Protein AF-A0AAU9IP98-F1 (afdb_monomer)

Secondary structure (DSSP, 8-state):
---TT---TT-HHHHHHHHHHHHHHHHHHSSS---THHHHHHHHHHHHH----SHHHHHHHHHHHHHHHTTT--HHHHHHHHHHHHHHHHHHHHHHHHHHHHHHHHHHHHHHHHHHHHHHHHHHHTTT--SHHHHHHHHHHHHHHHHHHHHTT-GGGHHHHHHHHHHHHHHHHHHHHHHHHHHHHHHHHHHHHHHHHHHHHHHHHHHHHHHHHHHHHHHS--

Structure (mmCIF, N/CA/C/O backbone):
data_AF-A0AAU9IP98-F1
#
_entry.id   AF-A0AAU9IP98-F1
#
loop_
_atom_site.group_PDB
_atom_site.id
_atom_site.type_symbol
_atom_site.label_atom_id
_atom_site.label_alt_id
_atom_site.label_comp_id
_atom_site.label_asym_id
_atom_site.label_entity_id
_atom_site.label_seq_id
_atom_site.pdbx_PDB_ins_code
_atom_site.Cartn_x
_atom_site.Cartn_y
_atom_site.Cartn_z
_atom_site.occupancy
_atom_site.B_iso_or_equiv
_atom_site.auth_seq_id
_atom_site.auth_comp_id
_atom_site.auth_asym_id
_atom_site.auth_atom_id
_atom_site.pdbx_PDB_model_num
ATOM 1 N N . MET A 1 1 ? 56.196 22.994 -21.941 1.00 35.03 1 MET A N 1
ATOM 2 C CA . MET A 1 1 ? 55.389 22.455 -23.058 1.00 35.03 1 MET A CA 1
ATOM 3 C C . MET A 1 1 ? 54.321 21.560 -22.450 1.00 35.03 1 MET A C 1
ATOM 5 O O . MET A 1 1 ? 54.685 20.649 -21.722 1.00 35.03 1 MET A O 1
ATOM 9 N N . LYS A 1 2 ? 53.035 21.894 -22.619 1.00 32.09 2 LYS A N 1
ATOM 10 C CA . LYS A 1 2 ? 51.903 21.122 -22.078 1.00 32.09 2 LYS A CA 1
ATOM 11 C C . LYS A 1 2 ? 51.468 20.078 -23.109 1.00 32.09 2 LYS A C 1
ATOM 13 O O . LYS A 1 2 ? 51.429 20.389 -24.295 1.00 32.09 2 LYS A O 1
ATOM 18 N N . ASN A 1 3 ? 51.197 18.862 -22.648 1.00 32.59 3 ASN A N 1
ATOM 19 C CA . ASN A 1 3 ? 50.762 17.734 -23.467 1.00 32.59 3 ASN A CA 1
ATOM 20 C C . ASN A 1 3 ? 49.289 17.961 -23.885 1.00 32.59 3 ASN A C 1
ATOM 22 O O . ASN A 1 3 ? 48.463 18.157 -22.996 1.00 32.59 3 ASN A O 1
ATOM 26 N N . PRO A 1 4 ? 48.935 17.990 -25.182 1.00 39.03 4 PRO A N 1
ATOM 27 C CA . PRO A 1 4 ? 47.593 18.376 -25.638 1.00 39.03 4 PRO A CA 1
ATOM 28 C C . PRO A 1 4 ? 46.511 17.287 -25.482 1.00 39.03 4 PRO A C 1
ATOM 30 O O . PRO A 1 4 ? 45.377 17.519 -25.878 1.00 39.03 4 PRO A O 1
ATOM 33 N N . ASN A 1 5 ? 46.833 16.130 -24.894 1.00 41.31 5 ASN A N 1
ATOM 34 C CA . ASN A 1 5 ? 45.930 14.972 -24.789 1.00 41.31 5 ASN A CA 1
ATOM 35 C C . ASN A 1 5 ? 45.408 14.705 -23.366 1.00 41.31 5 ASN A C 1
ATOM 37 O O . ASN A 1 5 ? 45.026 13.581 -23.046 1.00 41.31 5 ASN A O 1
ATOM 41 N N . GLU A 1 6 ? 45.414 15.704 -22.486 1.00 38.41 6 GLU A N 1
ATOM 42 C CA . GLU A 1 6 ? 44.862 15.552 -21.138 1.00 38.41 6 GLU A CA 1
ATOM 43 C C . GLU A 1 6 ? 43.363 15.903 -21.153 1.00 38.41 6 GLU A C 1
ATOM 45 O O . GLU A 1 6 ? 42.983 17.062 -20.996 1.00 38.41 6 GLU A O 1
ATOM 50 N N . PHE A 1 7 ? 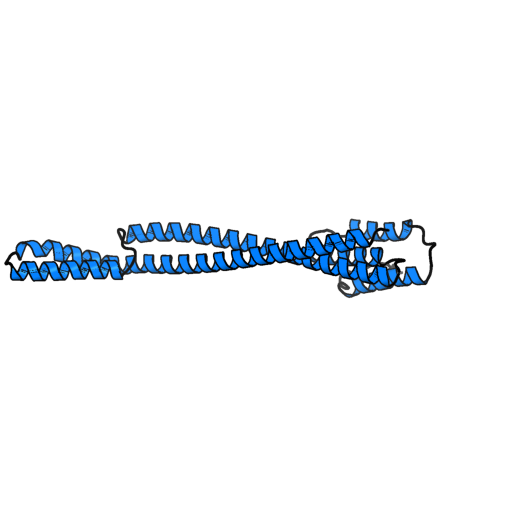42.520 14.894 -21.401 1.00 36.81 7 PHE A N 1
ATOM 51 C CA . PHE A 1 7 ? 41.062 14.986 -21.262 1.00 36.81 7 PHE A CA 1
ATOM 52 C C . PHE A 1 7 ? 40.705 15.258 -19.793 1.00 36.81 7 PHE A C 1
ATOM 54 O O . PHE A 1 7 ? 41.140 14.520 -18.906 1.00 36.81 7 PHE A O 1
ATOM 61 N N . LYS A 1 8 ? 39.925 16.314 -19.528 1.00 39.91 8 LYS A N 1
ATOM 62 C CA . LYS A 1 8 ? 39.425 16.646 -18.187 1.00 39.91 8 LYS A CA 1
ATOM 63 C C . LYS A 1 8 ? 37.911 16.492 -18.114 1.00 39.91 8 LYS A C 1
ATOM 65 O O . LYS A 1 8 ? 37.196 16.674 -19.087 1.00 3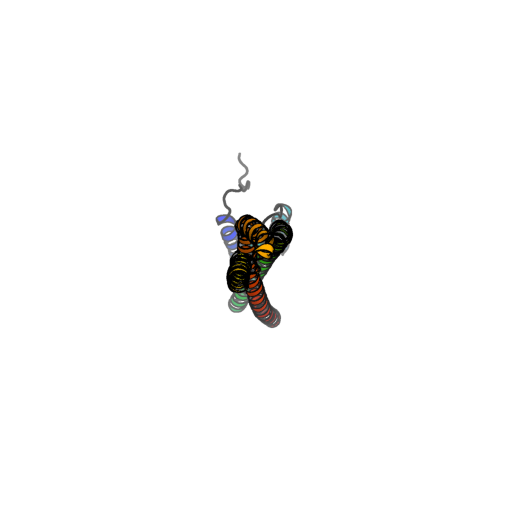9.91 8 LYS A O 1
ATOM 70 N N . LEU A 1 9 ? 37.474 16.105 -16.923 1.00 37.66 9 LEU A N 1
ATOM 71 C CA . LEU A 1 9 ? 36.207 15.463 -16.592 1.00 37.66 9 LEU A CA 1
ATOM 72 C C . LEU A 1 9 ? 34.981 16.404 -16.553 1.00 37.66 9 LEU A C 1
ATOM 74 O O . LEU A 1 9 ? 34.055 16.087 -15.829 1.00 37.66 9 LEU A O 1
ATOM 78 N N . ASP A 1 10 ? 34.957 17.533 -17.270 1.00 39.47 10 ASP A N 1
ATOM 79 C CA . ASP A 1 10 ? 33.832 18.500 -17.228 1.00 39.47 10 ASP A CA 1
ATOM 80 C C . ASP A 1 10 ? 33.018 18.580 -18.544 1.00 39.47 10 ASP A C 1
ATOM 82 O O . ASP A 1 10 ? 32.047 19.328 -18.630 1.00 39.47 10 ASP A O 1
ATOM 86 N N . ASP A 1 11 ? 33.331 17.744 -19.542 1.00 42.16 11 ASP A N 1
ATOM 87 C CA . ASP A 1 11 ? 32.744 17.780 -20.897 1.00 42.16 11 ASP A CA 1
ATOM 88 C C . ASP A 1 11 ? 31.712 16.651 -21.151 1.00 42.16 11 ASP A C 1
ATOM 90 O O . ASP A 1 11 ? 31.689 16.020 -22.211 1.00 42.16 11 ASP 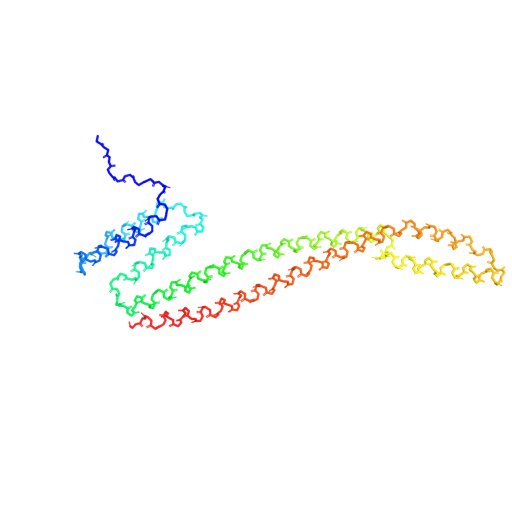A O 1
ATOM 94 N N . TYR A 1 12 ? 30.858 16.330 -20.173 1.00 43.94 12 TYR A N 1
ATOM 95 C CA . TYR A 1 12 ? 30.024 15.112 -20.203 1.00 43.94 12 TYR A CA 1
ATOM 96 C C . TYR A 1 12 ? 29.027 15.019 -21.375 1.00 43.94 12 TYR A C 1
ATOM 98 O O . TYR A 1 12 ? 28.942 13.961 -21.995 1.00 43.94 12 TYR A O 1
ATOM 106 N N . GLU A 1 13 ? 28.321 16.091 -21.749 1.00 42.12 13 GLU A N 1
ATOM 107 C CA . GLU A 1 13 ? 27.408 16.077 -22.915 1.00 42.12 13 GLU A CA 1
ATOM 108 C C . GLU A 1 13 ? 28.134 16.310 -24.249 1.00 42.12 13 GLU A C 1
ATOM 110 O O . GLU A 1 13 ? 27.709 15.806 -25.290 1.00 42.12 13 GLU A O 1
ATOM 115 N N . GLN A 1 14 ? 29.272 17.010 -24.224 1.00 42.91 14 GLN A N 1
ATOM 116 C CA . GLN A 1 14 ? 30.104 17.201 -25.411 1.00 42.91 14 GLN A CA 1
ATOM 117 C C . GLN A 1 14 ? 30.805 15.902 -25.818 1.00 42.91 14 GLN A C 1
ATOM 119 O O . GLN A 1 14 ? 30.881 15.616 -27.006 1.00 42.91 14 GLN A O 1
ATOM 124 N N . SER A 1 15 ? 31.213 15.052 -24.873 1.00 51.69 15 SER A N 1
ATOM 125 C CA . SER A 1 15 ? 32.017 13.855 -25.155 1.00 51.69 15 SER A CA 1
ATOM 126 C C . SER A 1 15 ? 31.324 12.793 -26.026 1.00 51.69 15 SER A C 1
ATOM 128 O O . SER A 1 15 ? 31.968 12.213 -26.900 1.00 51.69 15 SER A O 1
ATOM 130 N N . ALA A 1 16 ? 30.021 12.548 -25.846 1.00 48.28 16 ALA A N 1
ATOM 131 C CA . ALA A 1 16 ? 29.285 11.544 -26.619 1.00 48.28 16 ALA A CA 1
ATOM 132 C C . ALA A 1 16 ? 28.997 12.028 -28.048 1.00 48.28 16 ALA A C 1
ATOM 134 O O . ALA A 1 16 ? 29.242 11.299 -29.012 1.00 48.28 16 ALA A O 1
ATOM 135 N N . GLU A 1 17 ? 28.550 13.279 -28.197 1.00 49.69 17 GLU A N 1
ATOM 136 C CA . GLU A 1 17 ? 28.369 13.890 -29.514 1.00 49.69 17 GLU A CA 1
ATOM 137 C C . GLU A 1 17 ? 29.700 14.093 -30.242 1.00 49.69 17 GLU A C 1
ATOM 139 O O . GLU A 1 17 ? 29.763 13.946 -31.460 1.00 49.69 17 GLU A O 1
ATOM 144 N N . GLU A 1 18 ? 30.771 14.453 -29.535 1.00 53.47 18 GLU A N 1
ATOM 145 C CA . GLU A 1 18 ? 32.104 14.620 -30.114 1.00 53.47 18 GLU A CA 1
ATOM 146 C C . GLU A 1 18 ? 32.723 13.286 -30.506 1.00 53.47 18 GLU A C 1
ATOM 148 O O . GLU A 1 18 ? 33.327 13.203 -31.575 1.00 53.47 18 GLU A O 1
ATOM 153 N N . PHE A 1 19 ? 32.512 12.224 -29.726 1.00 55.25 19 PHE A N 1
ATOM 154 C CA . PHE A 1 19 ? 32.900 10.874 -30.118 1.00 55.25 19 PHE A CA 1
ATOM 155 C C . PHE A 1 19 ? 32.112 10.406 -31.345 1.00 55.25 19 PHE A C 1
ATOM 157 O O . PHE A 1 19 ? 32.699 9.905 -32.305 1.00 55.25 19 PHE A O 1
ATOM 164 N N . GLU A 1 20 ? 30.798 10.634 -31.378 1.00 52.25 20 GLU A N 1
ATOM 165 C CA . GLU A 1 20 ? 29.970 10.322 -32.542 1.00 52.25 20 GLU A CA 1
ATOM 166 C C . GLU A 1 20 ? 30.401 11.140 -33.775 1.00 52.25 20 GLU A C 1
ATOM 168 O O . GLU A 1 20 ? 30.538 10.588 -34.871 1.00 52.25 20 GLU A O 1
ATOM 173 N N . LYS A 1 21 ? 30.707 12.435 -33.614 1.00 58.50 21 LYS A N 1
ATOM 174 C CA . LYS A 1 21 ? 31.281 13.294 -34.667 1.00 58.50 21 LYS A CA 1
ATOM 175 C C . LYS A 1 21 ? 32.648 12.778 -35.120 1.00 58.50 21 LYS A C 1
ATOM 177 O O . LYS A 1 21 ? 32.904 12.747 -36.323 1.00 58.50 21 LYS A O 1
ATOM 182 N N . TYR A 1 22 ? 33.502 12.337 -34.201 1.00 57.41 22 TYR A N 1
ATOM 183 C CA . TYR A 1 22 ? 34.839 11.810 -34.477 1.00 57.41 22 TYR A CA 1
ATOM 184 C C . TYR A 1 22 ? 34.791 10.492 -35.262 1.00 57.41 22 TYR A C 1
ATOM 186 O O . TYR A 1 22 ? 35.413 10.387 -36.322 1.00 57.41 22 TYR A O 1
ATOM 194 N N . VAL A 1 23 ? 33.991 9.520 -34.815 1.00 52.94 23 VAL A N 1
ATOM 195 C CA . VAL A 1 23 ? 33.792 8.234 -35.505 1.00 52.94 23 VAL A CA 1
ATOM 196 C C . VAL A 1 23 ? 33.194 8.453 -36.899 1.00 52.94 23 VAL A C 1
ATOM 198 O O . VAL A 1 23 ? 33.695 7.915 -37.890 1.00 52.94 23 VAL A O 1
ATOM 201 N N . ASN A 1 24 ? 32.183 9.319 -37.017 1.00 51.75 24 ASN A N 1
ATOM 202 C CA . ASN A 1 24 ? 31.575 9.643 -38.308 1.00 51.75 24 ASN A CA 1
ATOM 203 C C . ASN A 1 24 ? 32.517 10.435 -39.238 1.00 51.75 24 ASN A C 1
ATOM 205 O O . ASN A 1 24 ? 32.446 10.285 -40.462 1.00 51.75 24 ASN A O 1
ATOM 209 N N . ALA A 1 25 ? 33.413 11.266 -38.698 1.00 55.91 25 ALA A N 1
ATOM 210 C CA . ALA A 1 25 ? 34.424 11.988 -39.472 1.00 55.91 25 ALA A CA 1
ATOM 211 C C . ALA A 1 25 ? 35.545 11.063 -39.977 1.00 55.91 25 ALA A C 1
ATOM 213 O O . ALA A 1 25 ? 35.985 11.210 -41.121 1.00 55.91 25 ALA A O 1
ATOM 214 N N . LEU A 1 26 ? 35.967 10.083 -39.171 1.00 49.66 26 LEU A N 1
ATOM 215 C CA . LEU A 1 26 ? 36.899 9.023 -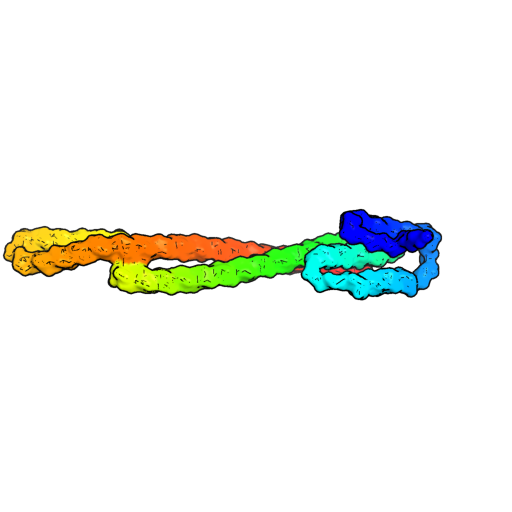39.575 1.00 49.66 26 LEU A CA 1
ATOM 216 C C . LEU A 1 26 ? 36.334 8.189 -40.732 1.00 49.66 26 LEU A C 1
ATOM 218 O O . LEU A 1 26 ? 37.028 7.970 -41.727 1.00 49.66 26 LEU A O 1
ATOM 222 N N . ALA A 1 27 ? 35.054 7.814 -40.648 1.00 46.38 27 ALA A N 1
ATOM 223 C CA . ALA A 1 27 ? 34.354 7.071 -41.696 1.00 46.38 27 ALA A CA 1
ATOM 224 C C . ALA A 1 27 ? 34.299 7.818 -43.042 1.00 46.38 27 ALA A C 1
ATOM 226 O O . ALA A 1 27 ? 34.352 7.194 -44.099 1.00 46.38 27 ALA A O 1
ATOM 227 N N . LYS A 1 28 ? 34.209 9.157 -43.014 1.00 49.03 28 LYS A N 1
ATOM 228 C CA . LYS A 1 28 ? 34.193 10.006 -44.218 1.00 49.03 28 LYS A CA 1
ATOM 229 C C . LYS A 1 28 ? 35.578 10.232 -44.828 1.00 49.03 28 LYS A C 1
ATOM 231 O O . LYS A 1 28 ? 35.668 10.424 -46.036 1.00 49.03 28 LYS A O 1
ATOM 236 N N . LYS A 1 29 ? 36.644 10.247 -44.019 1.00 45.75 29 LYS A N 1
ATOM 237 C CA . LYS A 1 29 ? 38.019 10.495 -44.496 1.00 45.75 29 LYS A CA 1
ATOM 238 C C . LYS A 1 29 ? 38.704 9.254 -45.067 1.00 45.75 29 LYS A C 1
ATOM 240 O O . LYS A 1 29 ? 39.540 9.405 -45.947 1.00 45.75 29 LYS A O 1
ATOM 245 N N . ASN A 1 30 ? 38.345 8.059 -44.602 1.00 43.12 30 ASN A N 1
ATOM 246 C CA . ASN A 1 30 ? 38.916 6.798 -45.072 1.00 43.12 30 ASN A CA 1
ATOM 247 C C . ASN A 1 30 ? 37.794 5.798 -45.379 1.00 43.12 30 ASN A C 1
ATOM 249 O O . ASN A 1 30 ? 37.445 4.989 -44.514 1.00 43.12 30 ASN A O 1
ATOM 253 N N . PRO A 1 31 ? 37.211 5.824 -46.592 1.00 43.56 31 PRO A N 1
ATOM 254 C CA . PRO A 1 31 ? 36.253 4.805 -46.970 1.00 43.56 31 PRO A CA 1
ATOM 255 C C . PRO A 1 31 ? 36.989 3.458 -47.063 1.00 43.56 31 PRO A C 1
ATOM 257 O O . PRO A 1 31 ? 37.891 3.269 -47.873 1.00 43.56 31 PRO A O 1
ATOM 260 N N . VAL A 1 32 ? 36.588 2.523 -46.201 1.00 40.47 32 VAL A N 1
ATOM 261 C CA . VAL A 1 32 ? 36.807 1.067 -46.304 1.00 40.47 32 VAL A CA 1
ATOM 262 C C . VAL A 1 32 ? 38.172 0.490 -45.863 1.00 40.47 32 VAL A C 1
ATOM 264 O O . VAL A 1 32 ? 38.236 -0.715 -45.662 1.00 40.47 32 VAL A O 1
ATOM 267 N N . ASN A 1 33 ? 39.225 1.264 -45.566 1.00 45.09 33 ASN A N 1
ATOM 268 C CA . ASN A 1 33 ? 40.551 0.665 -45.261 1.00 45.09 33 ASN A CA 1
ATOM 269 C C . ASN A 1 33 ? 41.164 0.913 -43.868 1.00 45.09 33 ASN A C 1
ATOM 271 O O . ASN A 1 33 ? 42.314 0.532 -43.641 1.00 45.09 33 ASN A O 1
ATOM 275 N N . ALA A 1 34 ? 40.433 1.479 -42.903 1.00 43.47 34 ALA A N 1
ATOM 276 C CA . ALA A 1 34 ? 40.928 1.527 -41.525 1.00 43.47 34 ALA A CA 1
ATOM 277 C C . A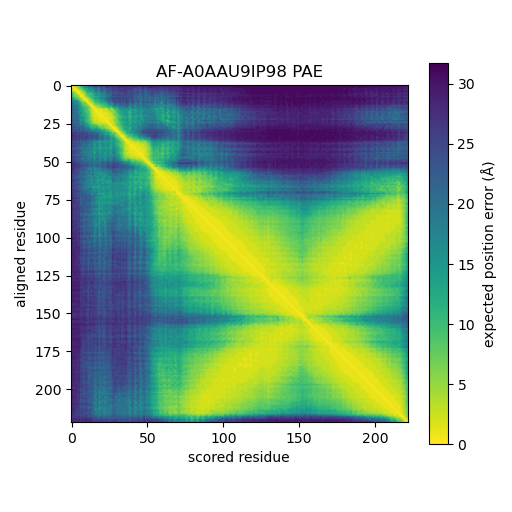LA A 1 34 ? 40.849 0.123 -40.908 1.00 43.47 34 ALA A C 1
ATOM 279 O O . ALA A 1 34 ? 39.787 -0.336 -40.486 1.00 43.47 34 ALA A O 1
ATOM 280 N N . GLN A 1 35 ? 41.982 -0.581 -40.903 1.00 47.62 35 GLN A N 1
ATOM 281 C CA . GLN A 1 35 ? 42.140 -1.835 -40.184 1.00 47.62 35 GLN A CA 1
ATOM 282 C C . GLN A 1 35 ? 41.609 -1.675 -38.755 1.00 47.62 35 GLN A C 1
ATOM 284 O O . GLN A 1 35 ? 41.986 -0.760 -38.031 1.00 47.62 35 GLN A O 1
ATOM 289 N N . ASN A 1 36 ? 40.732 -2.606 -38.386 1.00 52.56 36 ASN A N 1
ATOM 290 C CA . ASN A 1 36 ? 40.051 -2.829 -37.109 1.00 52.56 36 ASN A CA 1
ATOM 291 C C . ASN A 1 36 ? 40.816 -2.510 -35.799 1.00 52.56 36 ASN A C 1
ATOM 293 O O . ASN A 1 36 ? 40.200 -2.555 -34.739 1.00 52.56 36 ASN A O 1
ATOM 297 N N . SER A 1 37 ? 42.128 -2.273 -35.809 1.00 51.12 37 SER A N 1
ATOM 298 C CA . SER A 1 37 ? 42.974 -2.182 -34.618 1.00 51.12 37 SER A CA 1
ATOM 299 C C . SER A 1 37 ? 42.823 -0.866 -33.856 1.00 51.12 37 SER A C 1
ATOM 301 O O . SER A 1 37 ? 42.646 -0.909 -32.643 1.00 51.12 37 SER A O 1
ATOM 303 N N . GLU A 1 38 ? 42.846 0.292 -34.517 1.00 50.69 38 GLU A N 1
ATOM 304 C CA . GLU A 1 38 ? 42.854 1.595 -33.825 1.00 50.69 38 GLU A CA 1
ATOM 305 C C . GLU A 1 38 ? 41.533 1.878 -33.113 1.00 50.69 38 GLU A C 1
ATOM 307 O O . GLU A 1 38 ? 41.516 2.299 -31.958 1.00 50.69 38 GLU A O 1
ATOM 312 N N . LEU A 1 39 ? 40.416 1.563 -33.764 1.00 52.75 39 LEU A N 1
ATOM 313 C CA . LEU A 1 39 ? 39.099 1.810 -33.198 1.00 52.75 39 LEU A CA 1
ATOM 314 C C . LEU A 1 39 ? 38.729 0.777 -32.120 1.00 52.75 39 LEU A C 1
ATOM 316 O O . LEU A 1 39 ? 38.167 1.147 -31.092 1.00 52.75 39 LEU A O 1
ATOM 320 N N . LYS A 1 40 ? 39.148 -0.491 -32.272 1.00 48.47 40 LYS A N 1
ATOM 321 C CA . LYS A 1 40 ? 39.097 -1.468 -31.168 1.00 48.47 40 LYS A CA 1
ATOM 322 C C . LYS A 1 40 ? 39.963 -1.036 -29.991 1.00 48.47 40 LYS A C 1
ATOM 324 O O . LYS A 1 40 ? 39.544 -1.212 -28.856 1.00 48.47 40 LYS A O 1
ATOM 329 N N . THR A 1 41 ? 41.134 -0.453 -30.244 1.00 52.16 41 THR A N 1
ATOM 330 C CA . THR A 1 41 ? 42.028 0.052 -29.192 1.00 52.16 41 THR A CA 1
ATOM 331 C C . THR A 1 41 ? 41.411 1.254 -28.483 1.00 52.16 41 THR A C 1
ATOM 333 O O . THR A 1 41 ? 41.449 1.308 -27.261 1.00 52.16 41 THR A O 1
ATOM 336 N N . ALA A 1 42 ? 40.767 2.173 -29.207 1.00 54.91 42 ALA A N 1
ATOM 337 C CA . ALA A 1 42 ? 40.055 3.303 -28.612 1.00 54.91 42 ALA A CA 1
ATOM 338 C C . ALA A 1 42 ? 38.877 2.845 -27.733 1.00 54.91 42 ALA A C 1
ATOM 340 O O . ALA A 1 42 ? 38.768 3.271 -26.585 1.00 54.91 42 ALA A O 1
ATOM 341 N N . VAL A 1 43 ? 38.050 1.917 -28.230 1.00 52.28 43 VAL A N 1
ATOM 342 C CA . VAL A 1 43 ? 36.926 1.331 -27.476 1.00 52.28 43 VAL A CA 1
ATOM 343 C C . VAL A 1 43 ? 37.424 0.522 -26.272 1.00 52.28 43 VAL A C 1
ATOM 345 O O . VAL A 1 43 ? 36.881 0.649 -25.179 1.00 52.28 43 VAL A O 1
ATOM 348 N N . SER A 1 44 ? 38.491 -0.264 -26.436 1.00 46.81 44 SER A N 1
ATOM 349 C CA . SER A 1 44 ? 39.109 -1.040 -25.354 1.00 46.81 44 SER A CA 1
ATOM 350 C C . SER A 1 44 ? 39.723 -0.132 -24.290 1.00 46.81 44 SER A C 1
ATOM 352 O O . SER A 1 44 ? 39.535 -0.376 -23.103 1.00 46.81 44 SER A O 1
ATOM 354 N N . ASN A 1 45 ? 40.420 0.935 -24.686 1.00 52.50 45 ASN A N 1
ATOM 355 C CA . ASN A 1 45 ? 40.994 1.901 -23.754 1.00 52.50 45 ASN A CA 1
ATOM 356 C C . ASN A 1 45 ? 39.897 2.622 -22.970 1.00 52.50 45 ASN A C 1
ATOM 358 O O . ASN A 1 45 ? 40.029 2.749 -21.757 1.00 52.50 45 ASN A O 1
ATOM 362 N N . TYR A 1 46 ? 38.801 3.012 -23.621 1.00 53.03 46 TYR A N 1
ATOM 363 C CA . TYR A 1 46 ? 37.646 3.605 -22.948 1.00 53.03 46 TYR A CA 1
ATOM 364 C C . TYR A 1 46 ? 37.030 2.640 -21.917 1.00 53.03 46 TYR A C 1
ATOM 366 O O . TYR A 1 46 ? 36.937 2.968 -20.736 1.00 53.03 46 TYR A O 1
ATOM 374 N N . LEU A 1 47 ? 36.742 1.396 -22.320 1.00 49.25 47 LEU A N 1
ATOM 375 C CA . LEU A 1 47 ? 36.201 0.347 -21.441 1.00 49.25 47 LEU A CA 1
ATOM 376 C C . LEU A 1 47 ? 37.097 0.015 -20.234 1.00 49.25 47 LEU A C 1
ATOM 378 O O . LEU A 1 47 ? 36.582 -0.383 -19.191 1.00 49.25 47 LEU A O 1
ATOM 382 N N . THR A 1 48 ? 38.418 0.164 -20.379 1.00 48.97 48 THR A N 1
ATOM 383 C CA . THR A 1 48 ? 39.410 -0.149 -19.332 1.00 48.97 48 THR A CA 1
ATOM 384 C C . THR A 1 48 ? 39.584 0.993 -18.319 1.00 48.97 48 THR A C 1
ATOM 386 O O . THR A 1 48 ? 40.007 0.740 -17.194 1.00 48.97 48 THR A O 1
ATOM 389 N N . HIS A 1 49 ? 39.268 2.241 -18.691 1.00 49.09 49 HIS A N 1
ATOM 390 C CA . HIS A 1 49 ? 39.467 3.424 -17.837 1.00 49.09 49 HIS A CA 1
ATOM 391 C C . HIS A 1 49 ? 38.179 3.939 -17.170 1.00 49.09 49 HIS A C 1
ATOM 393 O O . HIS A 1 49 ? 38.271 4.715 -16.218 1.00 49.09 49 HIS A O 1
ATOM 399 N N . CYS A 1 50 ? 36.997 3.494 -17.606 1.00 46.38 50 CYS A N 1
ATOM 400 C CA . CYS A 1 50 ? 35.733 3.771 -16.920 1.00 46.38 50 CYS A CA 1
ATOM 401 C C . CYS A 1 50 ? 35.568 2.851 -15.700 1.00 46.38 50 CYS A C 1
ATOM 403 O O . CYS A 1 50 ? 35.586 1.625 -15.819 1.00 46.38 50 CYS A O 1
ATOM 405 N N . ARG A 1 51 ? 35.422 3.440 -14.507 1.00 46.41 51 ARG A N 1
ATOM 406 C CA . ARG A 1 51 ? 35.025 2.714 -13.293 1.00 46.41 51 ARG A CA 1
ATOM 407 C C . ARG A 1 51 ? 33.505 2.572 -13.322 1.00 46.41 51 ARG A C 1
ATOM 409 O O . ARG A 1 51 ? 32.808 3.488 -12.917 1.00 46.41 51 ARG A O 1
ATOM 416 N N . HIS A 1 52 ? 33.035 1.449 -13.858 1.00 49.56 52 HIS A N 1
ATOM 417 C CA . HIS A 1 52 ? 31.618 1.159 -14.095 1.00 49.56 52 HIS A CA 1
ATOM 418 C C . HIS A 1 52 ? 30.835 1.051 -12.781 1.00 49.56 52 HIS A C 1
ATOM 420 O O . HIS A 1 52 ? 30.758 -0.036 -12.209 1.00 49.56 52 HIS A O 1
ATOM 426 N N . GLU A 1 53 ? 30.258 2.152 -12.299 1.00 44.31 53 GLU A N 1
ATOM 427 C CA . GLU A 1 53 ? 29.396 2.122 -11.104 1.00 44.31 53 GLU A CA 1
ATOM 428 C C . GLU A 1 53 ? 28.021 2.796 -11.267 1.00 44.31 53 GLU A C 1
ATOM 430 O O . GLU A 1 53 ? 27.165 2.563 -10.418 1.00 44.31 53 GLU A O 1
ATOM 435 N N . GLU A 1 54 ? 27.702 3.520 -12.353 1.00 46.94 54 GLU A N 1
ATOM 436 C CA . GLU A 1 54 ? 26.404 4.222 -12.445 1.00 46.94 54 GLU A CA 1
ATOM 437 C C . GLU A 1 54 ? 25.731 4.206 -13.835 1.00 46.94 54 GLU A C 1
ATOM 439 O O . GLU A 1 54 ? 26.354 4.031 -14.880 1.00 46.94 54 GLU A O 1
ATOM 444 N N . SER A 1 55 ? 24.403 4.404 -13.824 1.00 48.19 55 SER A N 1
ATOM 445 C CA . SER A 1 55 ? 23.463 4.489 -14.966 1.00 48.19 55 SER A CA 1
ATOM 446 C C . SER A 1 55 ? 23.957 5.337 -16.160 1.00 48.19 55 SER A C 1
ATOM 448 O O . SER A 1 55 ? 23.624 5.064 -17.317 1.00 48.19 55 SER A O 1
ATOM 450 N N . SER A 1 56 ? 24.801 6.333 -15.891 1.00 48.31 56 SER A N 1
ATOM 451 C CA . SER A 1 56 ? 25.447 7.220 -16.864 1.00 48.31 56 SER A CA 1
ATOM 452 C C . SER A 1 56 ? 26.428 6.498 -17.798 1.00 48.31 56 SER A C 1
ATOM 454 O O . SER A 1 56 ? 26.411 6.747 -19.006 1.00 48.31 56 SER A O 1
ATOM 456 N N . ASP A 1 57 ? 27.220 5.551 -17.294 1.00 51.22 57 ASP A N 1
ATOM 457 C CA . ASP A 1 57 ? 28.217 4.819 -18.090 1.00 51.22 57 ASP A CA 1
ATOM 458 C C . ASP A 1 57 ? 27.551 3.879 -19.106 1.00 51.22 57 ASP A C 1
ATOM 460 O O . ASP A 1 57 ? 28.001 3.737 -20.247 1.00 51.22 57 ASP A O 1
ATOM 464 N N . MET A 1 58 ? 26.412 3.289 -18.732 1.00 54.03 58 MET A N 1
ATOM 465 C CA . MET A 1 58 ? 25.617 2.442 -19.628 1.00 54.03 58 MET A CA 1
ATOM 466 C C . MET A 1 58 ? 25.015 3.237 -20.791 1.00 54.03 58 MET A C 1
ATOM 468 O O . MET A 1 58 ? 24.957 2.726 -21.912 1.00 54.03 58 MET A O 1
ATOM 472 N N . MET A 1 59 ? 24.617 4.493 -20.563 1.00 54.75 59 MET A N 1
ATOM 473 C CA . MET A 1 59 ? 24.137 5.373 -21.633 1.00 54.75 59 MET A CA 1
ATOM 474 C C . MET A 1 59 ? 25.254 5.703 -22.629 1.00 54.75 59 MET A C 1
ATOM 476 O O . MET A 1 59 ? 25.036 5.589 -23.838 1.00 54.75 59 MET A O 1
ATOM 480 N N . ILE A 1 60 ? 26.466 6.004 -22.155 1.00 57.53 60 ILE A N 1
ATOM 481 C CA . ILE A 1 60 ? 27.603 6.304 -23.038 1.00 57.53 60 ILE A CA 1
ATOM 482 C C . ILE A 1 60 ? 28.019 5.063 -23.836 1.00 57.53 60 ILE A C 1
ATOM 484 O O . ILE A 1 60 ? 28.165 5.129 -25.058 1.00 57.53 60 ILE A O 1
ATOM 488 N N . LEU A 1 61 ? 28.120 3.901 -23.186 1.00 59.12 61 LEU A N 1
ATOM 489 C CA . LEU A 1 61 ? 28.410 2.637 -23.866 1.00 59.12 61 LEU A CA 1
ATOM 490 C C . LEU A 1 61 ? 27.356 2.291 -24.918 1.00 59.12 61 LEU A C 1
ATOM 492 O O . LEU A 1 61 ? 27.701 1.837 -26.010 1.00 59.12 61 LEU A O 1
ATOM 496 N N . SER A 1 62 ? 26.081 2.550 -24.631 1.00 59.62 62 SER A N 1
ATOM 497 C CA . SER A 1 62 ? 25.003 2.331 -25.592 1.00 59.62 62 SER A CA 1
ATOM 498 C C . SER A 1 62 ? 25.117 3.259 -26.812 1.00 59.62 62 SER A C 1
ATOM 500 O O . SER A 1 62 ? 24.936 2.801 -27.943 1.00 59.62 62 SER A O 1
ATOM 502 N N . GLY A 1 63 ? 25.511 4.522 -26.613 1.00 61.34 63 GLY A N 1
ATOM 503 C CA . GLY A 1 63 ? 25.784 5.474 -27.692 1.00 61.34 63 GLY A CA 1
ATOM 504 C C . GLY A 1 63 ? 26.983 5.063 -28.552 1.00 61.34 63 GLY A C 1
ATOM 505 O O . GLY A 1 63 ? 26.897 5.068 -29.781 1.00 61.34 63 GLY A O 1
ATOM 506 N N . ILE A 1 64 ? 28.071 4.607 -27.923 1.00 65.44 64 ILE A N 1
ATOM 507 C CA . ILE A 1 64 ? 29.250 4.076 -28.624 1.00 65.44 64 ILE A CA 1
ATOM 508 C C . ILE A 1 64 ? 28.861 2.852 -29.460 1.00 65.44 64 ILE A C 1
ATOM 510 O O . ILE A 1 64 ? 29.145 2.808 -30.655 1.00 65.44 64 ILE A O 1
ATOM 514 N N . LEU A 1 65 ? 28.160 1.875 -28.877 1.00 65.50 65 LEU A N 1
ATOM 515 C CA . LEU A 1 65 ? 27.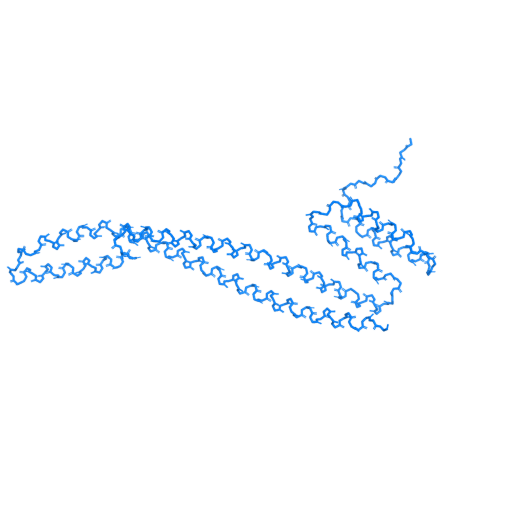716 0.675 -29.593 1.00 65.50 65 LEU A CA 1
ATOM 516 C C . LEU A 1 65 ? 26.790 1.009 -30.772 1.00 65.50 65 LEU A C 1
ATOM 518 O O . LEU A 1 65 ? 26.921 0.400 -31.835 1.00 65.50 65 LEU A O 1
ATOM 522 N N . ARG A 1 66 ? 25.905 2.004 -30.627 1.00 67.81 66 ARG A N 1
ATOM 523 C CA . ARG A 1 66 ? 25.069 2.518 -31.724 1.00 67.81 66 ARG A CA 1
ATOM 524 C C . ARG A 1 66 ? 25.916 3.108 -32.852 1.00 67.81 66 ARG A C 1
ATOM 526 O O . ARG A 1 66 ? 25.717 2.745 -34.011 1.00 67.81 66 ARG A O 1
ATOM 533 N N . ALA A 1 67 ? 26.870 3.979 -32.524 1.00 65.19 67 ALA A N 1
ATOM 534 C CA . ALA A 1 67 ? 27.755 4.605 -33.505 1.00 65.19 67 ALA A CA 1
ATOM 535 C C . ALA A 1 67 ? 28.585 3.559 -34.270 1.00 65.19 67 ALA A C 1
ATOM 537 O O . ALA A 1 67 ? 28.702 3.634 -35.493 1.00 65.19 67 ALA A O 1
ATOM 538 N N . LEU A 1 68 ? 29.083 2.535 -33.569 1.00 65.25 68 LEU A N 1
ATOM 539 C CA . LEU A 1 68 ? 29.794 1.407 -34.172 1.00 65.25 68 LEU A CA 1
ATOM 540 C C . LEU A 1 68 ? 28.902 0.590 -35.107 1.00 65.25 68 LEU A C 1
ATOM 542 O O . LEU A 1 68 ? 29.336 0.218 -36.193 1.00 65.25 68 LEU A O 1
ATOM 546 N N . ARG A 1 69 ? 27.650 0.336 -34.718 1.00 65.25 69 ARG A N 1
ATOM 547 C CA . ARG A 1 69 ? 26.694 -0.428 -35.532 1.00 65.25 69 ARG A CA 1
ATOM 548 C C . ARG A 1 69 ? 26.276 0.310 -36.805 1.00 65.25 69 ARG A C 1
ATOM 550 O O . ARG A 1 69 ? 26.030 -0.313 -37.832 1.00 65.25 69 ARG A O 1
ATOM 557 N N . ASN A 1 70 ? 26.229 1.638 -36.742 1.00 69.00 70 ASN A N 1
ATOM 558 C CA . ASN A 1 70 ? 25.934 2.506 -37.881 1.00 69.00 70 ASN A CA 1
ATOM 559 C C . ASN A 1 70 ? 27.156 2.771 -38.776 1.00 69.00 70 ASN A C 1
ATOM 561 O O . ASN A 1 70 ? 27.019 3.381 -39.846 1.00 69.00 70 ASN A O 1
ATOM 565 N N . TRP A 1 71 ? 28.349 2.321 -38.378 1.00 69.56 71 TRP A N 1
ATOM 566 C CA . TRP A 1 71 ? 29.565 2.536 -39.145 1.00 69.56 71 TRP A CA 1
ATOM 567 C C . TRP A 1 71 ? 29.587 1.656 -40.402 1.00 69.56 71 TRP A C 1
ATOM 569 O O . TRP A 1 71 ? 29.548 0.433 -40.330 1.00 69.56 71 TRP A O 1
ATOM 579 N N . GLY A 1 72 ? 29.628 2.291 -41.578 1.00 63.50 72 GLY A N 1
ATOM 580 C CA . GLY A 1 72 ? 29.614 1.594 -42.870 1.00 63.50 72 GLY A CA 1
ATOM 581 C C . GLY A 1 72 ? 28.236 1.073 -43.301 1.00 63.50 72 GLY A C 1
ATOM 582 O O . GLY A 1 72 ? 28.131 0.489 -44.374 1.00 63.50 72 GLY A O 1
ATOM 583 N N . ALA A 1 73 ? 27.187 1.318 -42.508 1.00 73.81 73 ALA A N 1
ATOM 584 C CA . ALA A 1 73 ? 25.819 0.902 -42.802 1.00 73.81 73 ALA A CA 1
ATOM 585 C C . ALA A 1 73 ? 25.149 1.780 -43.878 1.00 73.81 73 ALA A C 1
ATOM 587 O O . ALA A 1 73 ? 25.368 2.998 -43.945 1.00 73.81 73 ALA A O 1
ATOM 588 N N . THR A 1 74 ? 24.293 1.164 -44.695 1.00 78.12 74 THR A N 1
ATOM 589 C CA . THR A 1 74 ? 23.392 1.857 -45.637 1.00 78.12 74 THR A CA 1
ATOM 590 C C . THR A 1 74 ? 22.350 2.710 -44.893 1.00 78.12 74 THR A C 1
ATOM 592 O O . THR A 1 74 ? 22.116 2.483 -43.703 1.00 78.12 74 THR A O 1
ATOM 595 N N . PRO A 1 75 ? 21.720 3.714 -45.535 1.00 79.56 75 PRO A N 1
ATOM 596 C CA . PRO A 1 75 ? 20.663 4.517 -44.908 1.00 79.56 75 PRO A CA 1
ATOM 597 C C . PRO A 1 75 ? 19.521 3.679 -44.311 1.00 79.56 75 PRO A C 1
ATOM 599 O O . PRO A 1 75 ? 19.057 3.974 -43.210 1.00 79.56 75 PRO A O 1
ATOM 602 N N . GLU A 1 76 ? 19.120 2.608 -44.994 1.00 79.88 76 GLU A N 1
ATOM 603 C CA . GLU A 1 76 ? 18.097 1.664 -44.546 1.00 79.88 76 GLU A CA 1
ATOM 604 C C . GLU A 1 76 ? 18.551 0.924 -43.278 1.00 79.88 76 GLU A C 1
ATOM 606 O O . GLU A 1 76 ? 17.850 0.935 -42.266 1.00 79.88 76 GLU A O 1
ATOM 611 N N . GLN A 1 77 ? 19.777 0.388 -43.278 1.00 76.12 77 GLN A N 1
ATOM 612 C CA . GLN A 1 77 ? 20.366 -0.283 -42.111 1.00 76.12 77 GLN A CA 1
ATOM 613 C C . GLN A 1 77 ? 20.545 0.664 -40.917 1.00 76.12 77 GLN A C 1
ATOM 615 O O . GLN A 1 77 ? 20.327 0.266 -39.774 1.00 76.12 77 GLN A O 1
ATOM 620 N N . LYS A 1 78 ? 20.906 1.932 -41.155 1.00 74.94 78 LYS A N 1
ATOM 621 C CA . LYS A 1 78 ? 20.983 2.947 -40.092 1.00 74.94 78 LYS A CA 1
ATOM 622 C C . LYS A 1 78 ? 19.621 3.200 -39.453 1.00 74.94 78 LYS A C 1
ATOM 624 O O . LYS A 1 78 ? 19.540 3.308 -38.234 1.00 74.94 78 LYS A O 1
ATOM 629 N N . SER A 1 79 ? 18.555 3.251 -40.253 1.00 81.19 79 SER A N 1
ATOM 630 C CA . SER A 1 79 ? 17.192 3.409 -39.737 1.00 81.19 79 SER A CA 1
ATOM 631 C C . SER A 1 79 ? 16.776 2.230 -38.851 1.00 81.19 79 SER A C 1
ATOM 633 O O . SER A 1 79 ? 16.252 2.441 -37.757 1.00 81.19 79 SER A O 1
ATOM 635 N N . GLU A 1 80 ? 17.056 0.995 -39.273 1.00 81.38 80 GLU A N 1
ATOM 636 C CA . GLU A 1 80 ? 16.770 -0.209 -38.479 1.00 81.38 80 GLU A CA 1
ATOM 637 C C . GLU A 1 80 ? 17.580 -0.258 -37.177 1.00 81.38 80 GLU A C 1
ATOM 639 O O . GLU A 1 80 ? 17.029 -0.523 -36.106 1.00 81.38 80 GLU A O 1
ATOM 644 N N . ASN A 1 81 ? 18.875 0.058 -37.246 1.00 76.62 81 ASN A N 1
ATOM 645 C CA . ASN A 1 81 ? 19.754 0.123 -36.081 1.00 76.62 81 ASN A CA 1
ATOM 646 C C . ASN A 1 81 ? 19.299 1.184 -35.070 1.00 76.62 81 ASN A C 1
ATOM 648 O O . ASN A 1 81 ? 19.336 0.938 -33.864 1.00 76.62 81 ASN A O 1
ATOM 652 N N . ASP A 1 82 ? 18.840 2.343 -35.544 1.00 79.56 82 ASP A N 1
ATOM 653 C CA . ASP A 1 82 ? 18.315 3.408 -34.692 1.00 79.56 82 ASP A CA 1
ATOM 654 C C . ASP A 1 82 ? 16.996 3.002 -34.018 1.00 79.56 82 ASP A C 1
ATOM 656 O O . ASP A 1 82 ? 16.805 3.260 -32.827 1.00 79.56 82 ASP A O 1
ATOM 660 N N . GLN A 1 83 ? 16.104 2.310 -34.735 1.00 82.81 83 GLN A N 1
ATOM 661 C CA . GLN A 1 83 ? 14.886 1.745 -34.143 1.00 82.81 83 GLN A CA 1
ATOM 662 C C . GLN A 1 83 ? 15.210 0.697 -33.074 1.00 82.81 83 GLN A C 1
ATOM 664 O O . GLN A 1 83 ? 14.597 0.685 -32.003 1.00 82.81 83 GLN A O 1
ATOM 669 N N . LEU A 1 84 ? 16.186 -0.168 -33.344 1.00 79.56 84 LEU A N 1
ATOM 670 C CA . LEU A 1 84 ? 16.627 -1.191 -32.407 1.00 79.56 84 LEU A CA 1
ATOM 671 C C . LEU A 1 84 ? 17.246 -0.570 -31.149 1.00 79.56 84 LEU A C 1
ATOM 673 O O . LEU A 1 84 ? 16.897 -0.971 -30.040 1.00 79.56 84 LEU A O 1
ATOM 677 N N . TYR A 1 85 ? 18.078 0.461 -31.306 1.00 79.19 85 TYR A N 1
ATOM 678 C CA . TYR A 1 85 ? 18.626 1.228 -30.189 1.00 79.19 85 TYR A CA 1
ATOM 679 C C . TYR A 1 85 ? 17.523 1.857 -29.324 1.00 79.19 85 TYR A C 1
ATOM 681 O O . TYR A 1 85 ? 17.541 1.728 -28.100 1.00 79.19 85 TYR A O 1
ATOM 689 N N . GLN A 1 86 ? 16.514 2.482 -29.941 1.00 79.19 86 GLN A N 1
ATOM 690 C CA . GLN A 1 86 ? 15.382 3.060 -29.205 1.00 79.19 86 GLN A CA 1
ATOM 691 C C . GLN A 1 86 ? 14.601 2.002 -28.414 1.00 79.19 86 GLN A C 1
ATOM 693 O O . GLN A 1 86 ? 14.193 2.255 -27.280 1.00 79.19 86 GLN A O 1
ATOM 698 N N . ILE A 1 87 ? 14.386 0.816 -28.992 1.00 75.94 87 ILE A N 1
ATOM 699 C CA . ILE A 1 87 ? 13.718 -0.295 -28.302 1.00 75.94 87 ILE A CA 1
ATOM 700 C C . ILE A 1 87 ? 14.563 -0.781 -27.123 1.00 75.94 87 ILE A C 1
ATOM 702 O O . ILE A 1 87 ? 14.027 -0.962 -26.032 1.00 75.94 87 ILE A O 1
ATOM 706 N N . GLN A 1 88 ? 15.872 -0.944 -27.311 1.00 77.12 88 GLN A N 1
ATOM 707 C CA . GLN A 1 88 ? 16.794 -1.377 -26.259 1.00 77.12 88 GLN A CA 1
ATOM 708 C C . GLN A 1 88 ? 16.869 -0.378 -25.102 1.00 77.12 88 GLN A C 1
ATOM 710 O O . GLN A 1 88 ? 16.807 -0.783 -23.942 1.00 77.12 88 GLN A O 1
ATOM 715 N N . SER A 1 89 ? 16.900 0.921 -25.404 1.00 76.69 89 SER A N 1
ATOM 716 C CA . SER A 1 89 ? 16.835 1.985 -24.398 1.00 76.69 89 SER A CA 1
ATOM 717 C C . SER A 1 89 ? 15.524 1.935 -23.599 1.00 76.69 89 SER A C 1
ATOM 719 O O . SER A 1 89 ? 15.545 1.951 -22.368 1.00 76.69 89 SER A O 1
ATOM 721 N N . LYS A 1 90 ? 14.375 1.770 -24.271 1.00 78.94 90 LYS A N 1
ATOM 722 C CA . LYS A 1 90 ? 13.077 1.610 -23.590 1.00 78.94 90 LYS A CA 1
ATOM 723 C C . LYS A 1 90 ? 13.021 0.353 -22.720 1.00 78.94 90 LYS A C 1
ATOM 725 O O . LYS A 1 90 ? 12.497 0.412 -21.614 1.00 78.94 90 LYS A O 1
ATOM 730 N N . LEU A 1 91 ? 13.571 -0.768 -23.188 1.00 75.38 91 LEU A N 1
ATOM 731 C CA . LEU A 1 91 ? 13.651 -2.008 -22.409 1.00 75.38 91 LEU A CA 1
ATOM 732 C C . LEU A 1 91 ? 14.495 -1.829 -21.141 1.00 75.38 91 LEU A C 1
ATOM 734 O O . LEU A 1 91 ? 14.085 -2.299 -20.082 1.00 75.38 91 LEU A O 1
ATOM 738 N N . ALA A 1 92 ? 15.630 -1.130 -21.232 1.00 75.88 92 ALA A N 1
ATOM 739 C CA . ALA A 1 92 ? 16.462 -0.816 -20.072 1.00 75.88 92 ALA A CA 1
ATOM 740 C C . ALA A 1 92 ? 15.702 0.045 -19.049 1.00 75.88 92 ALA A C 1
ATOM 742 O O . ALA A 1 92 ? 15.703 -0.275 -17.861 1.00 75.88 92 ALA A O 1
ATOM 743 N N . LEU A 1 93 ? 14.976 1.068 -19.514 1.00 76.50 93 LEU A N 1
ATOM 744 C CA . LEU A 1 93 ? 14.146 1.909 -18.651 1.00 76.50 93 LEU A CA 1
ATOM 745 C C . LEU A 1 93 ? 13.027 1.112 -17.960 1.00 76.50 93 LEU A C 1
ATOM 747 O O . LEU A 1 93 ? 12.758 1.328 -16.781 1.00 76.50 93 LEU A O 1
ATOM 751 N N . LEU A 1 94 ? 12.381 0.177 -18.663 1.00 74.50 94 LEU A N 1
ATOM 752 C CA . LEU A 1 94 ? 11.367 -0.696 -18.059 1.00 74.50 94 LEU A CA 1
ATOM 753 C C . LEU A 1 94 ? 11.971 -1.619 -16.993 1.00 74.50 94 LEU A C 1
ATOM 755 O O . LEU A 1 94 ? 11.366 -1.791 -15.940 1.00 74.50 94 LEU A O 1
ATOM 759 N N . CYS A 1 95 ? 13.170 -2.166 -17.219 1.00 75.81 95 CYS A N 1
ATOM 760 C CA . CYS A 1 95 ? 13.880 -2.943 -16.200 1.00 75.81 95 CYS A CA 1
ATOM 761 C C . CYS A 1 95 ? 14.230 -2.097 -14.968 1.00 75.81 95 CYS A C 1
ATOM 763 O O . CYS A 1 95 ? 14.079 -2.573 -13.843 1.00 75.81 95 CYS A O 1
ATOM 765 N N . GLN A 1 96 ? 14.655 -0.845 -15.164 1.00 78.38 96 GLN A N 1
ATOM 766 C CA . GLN A 1 96 ? 14.912 0.081 -14.062 1.00 78.38 96 GLN A CA 1
ATOM 767 C C . GLN A 1 96 ? 13.635 0.339 -13.252 1.00 78.38 96 GLN A C 1
ATOM 769 O O . GLN A 1 96 ? 13.624 0.105 -12.044 1.00 78.38 96 GLN A O 1
ATOM 774 N N . LYS A 1 97 ? 12.539 0.725 -13.918 1.00 77.94 97 LYS A N 1
ATOM 775 C CA . LYS A 1 97 ? 11.234 0.937 -13.270 1.00 77.94 97 LYS A CA 1
ATOM 776 C C . LYS A 1 97 ? 10.751 -0.305 -12.527 1.00 77.94 97 LYS A C 1
ATOM 778 O O . LYS A 1 97 ? 10.255 -0.206 -11.412 1.00 77.94 97 LYS A O 1
ATOM 783 N N . GLN A 1 98 ? 10.928 -1.488 -13.114 1.00 79.44 98 GLN A N 1
ATOM 784 C CA . GLN A 1 98 ? 10.588 -2.749 -12.461 1.00 79.44 98 GLN A CA 1
ATOM 785 C C . GLN A 1 98 ? 11.381 -2.943 -11.160 1.00 79.44 98 GLN A C 1
ATOM 787 O O . GLN A 1 98 ? 10.814 -3.362 -10.154 1.00 79.44 98 GLN A O 1
ATOM 792 N N . SER A 1 99 ? 12.680 -2.628 -11.159 1.00 80.12 99 SER A N 1
ATOM 793 C CA . SER A 1 99 ? 13.505 -2.680 -9.948 1.00 80.12 99 SER A CA 1
ATOM 794 C C . SER A 1 99 ? 13.027 -1.683 -8.888 1.00 80.12 99 SER A C 1
ATOM 796 O O . SER A 1 99 ? 12.910 -2.049 -7.721 1.00 80.12 99 SER A O 1
ATOM 798 N N . GLU A 1 100 ? 12.717 -0.447 -9.284 1.00 82.94 100 GLU A N 1
ATOM 799 C CA . GLU A 1 100 ? 12.202 0.599 -8.389 1.00 82.94 100 GLU A CA 1
ATOM 800 C C . GLU A 1 100 ? 10.874 0.182 -7.739 1.00 82.94 100 GLU A C 1
ATOM 802 O O . GLU A 1 100 ? 10.741 0.226 -6.514 1.00 82.94 100 GLU A O 1
ATOM 807 N N . PHE A 1 101 ? 9.920 -0.319 -8.529 1.00 84.62 101 PHE A N 1
ATOM 808 C CA . PHE A 1 101 ? 8.643 -0.812 -8.012 1.00 84.62 101 PHE A CA 1
ATOM 809 C C . PHE A 1 101 ? 8.801 -2.045 -7.115 1.00 84.62 101 PHE A C 1
ATOM 811 O O . PHE A 1 101 ? 8.099 -2.162 -6.114 1.00 84.62 101 PHE A O 1
ATOM 818 N N . ASN A 1 102 ? 9.744 -2.945 -7.407 1.00 82.38 102 ASN A N 1
ATOM 819 C CA . ASN A 1 102 ? 10.038 -4.075 -6.521 1.00 82.38 102 ASN A CA 1
ATOM 820 C C . ASN A 1 102 ? 10.567 -3.612 -5.155 1.00 82.38 102 ASN A C 1
ATOM 822 O O . ASN A 1 102 ? 10.164 -4.159 -4.128 1.00 82.38 102 ASN A O 1
ATOM 826 N N . 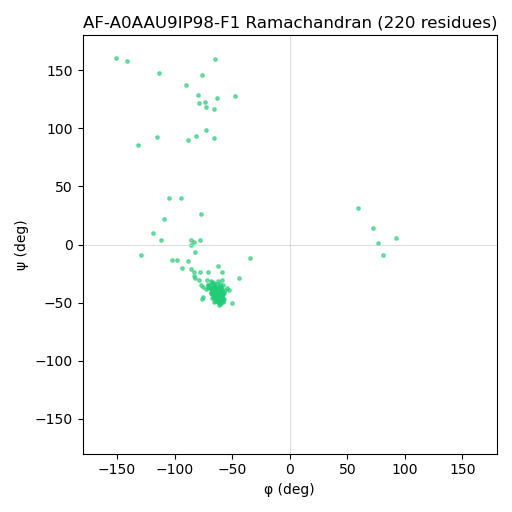ILE A 1 103 ? 11.433 -2.593 -5.124 1.00 88.44 103 ILE A N 1
ATOM 827 C CA . ILE A 1 103 ? 11.909 -1.984 -3.872 1.00 88.44 103 ILE A CA 1
ATOM 828 C C . ILE A 1 103 ? 10.736 -1.338 -3.121 1.00 88.44 103 ILE A C 1
ATOM 830 O O . ILE A 1 103 ? 10.597 -1.530 -1.911 1.00 88.44 103 ILE A O 1
ATOM 834 N N . GLN A 1 104 ? 9.857 -0.620 -3.828 1.00 89.00 104 GLN A N 1
ATOM 835 C CA . GLN A 1 104 ? 8.658 -0.031 -3.228 1.00 89.00 104 GLN A CA 1
ATOM 836 C C . GLN A 1 104 ? 7.734 -1.107 -2.635 1.00 89.00 104 GLN A C 1
ATOM 838 O O . GLN A 1 104 ? 7.305 -0.964 -1.493 1.00 89.00 104 GLN A O 1
ATOM 843 N N . LEU A 1 105 ? 7.498 -2.222 -3.335 1.00 90.69 105 LEU A N 1
ATOM 844 C CA . LEU A 1 105 ? 6.720 -3.348 -2.803 1.00 90.69 105 LEU A CA 1
ATOM 845 C C . LEU A 1 105 ? 7.344 -3.954 -1.548 1.00 90.69 105 LEU A C 1
ATOM 847 O O . LEU A 1 105 ? 6.626 -4.266 -0.600 1.00 90.69 105 LEU A O 1
ATOM 851 N N . GLN A 1 106 ? 8.666 -4.132 -1.517 1.00 91.00 106 GLN A N 1
ATOM 852 C CA . GLN A 1 106 ? 9.347 -4.632 -0.320 1.00 91.00 106 GLN A CA 1
ATOM 853 C C . GLN A 1 106 ? 9.140 -3.694 0.870 1.00 91.00 106 GLN A C 1
ATOM 855 O O . GLN A 1 106 ? 8.833 -4.158 1.969 1.00 91.00 106 GLN A O 1
ATOM 860 N N . ARG A 1 107 ? 9.241 -2.380 0.645 1.00 94.25 107 ARG A N 1
ATOM 861 C CA . ARG A 1 107 ? 8.979 -1.371 1.675 1.00 94.25 107 ARG A CA 1
ATOM 862 C C . ARG A 1 107 ? 7.534 -1.423 2.174 1.00 94.25 107 ARG A C 1
ATOM 864 O O . ARG A 1 107 ? 7.332 -1.461 3.384 1.00 94.25 107 ARG A O 1
ATOM 871 N N . LEU A 1 108 ? 6.558 -1.466 1.266 1.00 93.75 108 LEU A N 1
ATOM 872 C CA . LEU A 1 108 ? 5.134 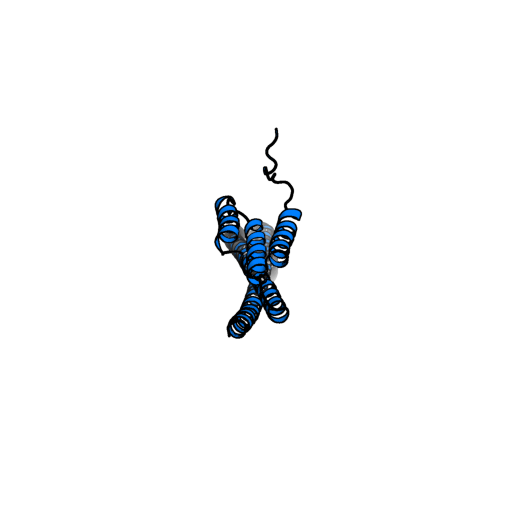-1.533 1.612 1.00 93.75 108 LEU A CA 1
ATOM 873 C C . LEU A 1 108 ? 4.801 -2.816 2.381 1.00 93.75 108 LEU A C 1
ATOM 875 O O . LEU A 1 108 ? 4.098 -2.762 3.384 1.00 93.75 108 LEU A O 1
ATOM 879 N N . ASN A 1 109 ? 5.364 -3.961 1.984 1.00 92.56 109 ASN A N 1
ATOM 880 C CA . ASN A 1 109 ? 5.205 -5.213 2.729 1.00 92.56 109 ASN A CA 1
ATOM 881 C C . ASN A 1 109 ? 5.802 -5.121 4.145 1.00 92.56 109 ASN A C 1
ATOM 883 O O . ASN A 1 109 ? 5.207 -5.631 5.090 1.00 92.56 109 ASN A O 1
ATOM 887 N N . GLY A 1 110 ? 6.945 -4.446 4.308 1.00 94.62 110 GLY A N 1
ATOM 888 C CA . GLY A 1 110 ? 7.520 -4.180 5.629 1.00 94.62 110 GLY A CA 1
ATOM 889 C C . GLY A 1 110 ? 6.631 -3.283 6.496 1.00 94.62 110 GLY A C 1
ATOM 890 O O . GLY A 1 110 ? 6.446 -3.563 7.678 1.00 94.62 110 GLY A O 1
ATOM 891 N N . GLN A 1 111 ? 6.038 -2.239 5.908 1.00 95.00 111 GLN A N 1
ATOM 892 C CA . GLN A 1 111 ? 5.083 -1.367 6.599 1.00 95.00 111 GLN A CA 1
ATOM 893 C C . GLN A 1 111 ? 3.814 -2.121 7.009 1.00 95.00 111 GLN A C 1
ATOM 895 O O . GLN A 1 111 ? 3.388 -1.983 8.150 1.00 95.00 111 GLN A O 1
ATOM 900 N N . LEU A 1 112 ? 3.256 -2.959 6.127 1.00 95.44 112 LEU A N 1
ATOM 901 C CA . LEU A 1 112 ? 2.090 -3.790 6.441 1.00 95.44 112 LEU A CA 1
ATOM 902 C C . LEU A 1 112 ? 2.363 -4.724 7.617 1.00 95.44 112 LEU A C 1
ATOM 904 O O . LEU A 1 112 ? 1.582 -4.736 8.558 1.00 95.44 112 LEU A O 1
ATOM 908 N N . SER A 1 113 ? 3.498 -5.427 7.613 1.00 95.62 113 SER A N 1
ATOM 909 C CA . SER A 1 113 ? 3.867 -6.314 8.724 1.00 95.62 113 SER A CA 1
ATOM 910 C C . SER A 1 113 ? 3.950 -5.559 10.056 1.00 95.62 113 SER A C 1
ATOM 912 O O . SER A 1 113 ? 3.466 -6.047 11.073 1.00 95.62 113 SER A O 1
ATOM 914 N N . ALA A 1 114 ? 4.532 -4.356 10.062 1.00 96.44 114 ALA A N 1
ATOM 915 C CA . ALA A 1 114 ? 4.626 -3.539 11.271 1.00 96.44 114 ALA A CA 1
ATOM 916 C C . ALA A 1 114 ? 3.254 -3.019 11.740 1.00 96.44 114 ALA A C 1
ATOM 918 O O . ALA A 1 114 ? 2.985 -2.971 12.941 1.00 96.44 114 ALA A O 1
ATOM 919 N N . LEU A 1 115 ? 2.379 -2.639 10.805 1.00 96.50 115 LEU A N 1
ATOM 920 C CA . LEU A 1 115 ? 1.022 -2.191 11.116 1.00 96.50 115 LEU A CA 1
ATOM 921 C C . LEU A 1 115 ? 0.134 -3.338 11.608 1.00 96.50 115 LEU A C 1
ATOM 923 O O . LEU A 1 115 ? -0.660 -3.127 12.518 1.00 96.50 115 LEU A O 1
ATOM 927 N N . GLU A 1 116 ? 0.286 -4.548 11.071 1.00 94.38 116 GLU A N 1
ATOM 928 C CA . GLU A 1 116 ? -0.406 -5.749 11.555 1.00 94.38 116 GLU A CA 1
ATOM 929 C C . GLU A 1 116 ? -0.002 -6.076 13.002 1.00 94.38 116 GLU A C 1
ATOM 931 O O . GLU A 1 116 ? -0.865 -6.302 13.851 1.00 94.38 116 GLU A O 1
ATOM 936 N N . GLU A 1 117 ? 1.291 -5.998 13.333 1.00 96.31 117 GLU A N 1
ATOM 937 C CA . GLU A 1 117 ? 1.764 -6.146 14.716 1.00 96.31 117 GLU A CA 1
ATOM 938 C C . GLU A 1 117 ? 1.211 -5.049 15.642 1.00 96.31 117 GLU A C 1
ATOM 940 O O . GLU A 1 117 ? 0.810 -5.321 16.782 1.00 96.31 117 GLU A O 1
ATOM 945 N N . LEU A 1 118 ? 1.158 -3.803 15.158 1.00 96.00 118 LEU A N 1
ATOM 946 C CA . LEU A 1 118 ? 0.586 -2.685 15.904 1.00 96.00 118 LEU A CA 1
ATOM 947 C C . LEU A 1 118 ? -0.919 -2.872 16.127 1.00 96.00 118 LEU A C 1
ATOM 949 O O . LEU A 1 118 ? -1.399 -2.646 17.240 1.00 96.00 118 LEU A O 1
ATOM 953 N N . LYS A 1 119 ? -1.653 -3.324 15.105 1.00 95.31 119 LYS A N 1
ATOM 954 C CA . LYS A 1 119 ? -3.080 -3.650 15.187 1.00 95.31 119 LYS A CA 1
ATOM 955 C C . LYS A 1 119 ? -3.317 -4.704 16.257 1.00 95.31 119 LYS A C 1
ATOM 957 O O . LYS A 1 119 ? -4.177 -4.511 17.116 1.00 95.31 119 LYS A O 1
ATOM 962 N N . ASP A 1 120 ? -2.543 -5.784 16.251 1.00 94.69 120 ASP A N 1
ATOM 963 C CA . ASP A 1 120 ? -2.646 -6.852 17.243 1.00 94.69 120 ASP A CA 1
ATOM 964 C C . ASP A 1 120 ? -2.420 -6.331 18.666 1.00 94.69 120 ASP A C 1
ATOM 966 O O . ASP A 1 120 ? -3.167 -6.665 19.592 1.00 94.69 120 ASP A O 1
ATOM 970 N N . LEU A 1 121 ? -1.404 -5.487 18.856 1.00 95.25 121 LEU A N 1
ATOM 971 C CA . LEU A 1 121 ? -1.109 -4.881 20.151 1.00 95.25 121 LEU A CA 1
ATOM 972 C C . LEU A 1 121 ? -2.258 -3.978 20.617 1.00 95.25 121 LEU A C 1
ATOM 974 O O . LEU A 1 121 ? -2.728 -4.117 21.749 1.00 95.25 121 LEU A O 1
ATOM 978 N N . LYS A 1 122 ? -2.761 -3.108 19.738 1.00 93.19 122 LYS A N 1
ATOM 979 C CA . LYS A 1 122 ? -3.871 -2.196 20.039 1.00 93.19 122 LYS A CA 1
ATOM 980 C C . LYS A 1 122 ? -5.179 -2.929 20.309 1.00 93.19 122 LYS A C 1
ATOM 982 O O . LYS A 1 122 ? -5.888 -2.581 21.251 1.00 93.19 122 LYS A O 1
ATOM 987 N N . THR A 1 123 ? -5.439 -4.007 19.579 1.00 93.50 123 THR A N 1
ATOM 988 C CA . THR A 1 123 ? -6.617 -4.861 19.778 1.00 93.50 123 THR A CA 1
ATOM 989 C C . THR A 1 123 ? -6.565 -5.561 21.137 1.00 93.50 123 THR A C 1
ATOM 991 O O . THR A 1 123 ? -7.573 -5.685 21.831 1.00 93.50 123 THR A O 1
ATOM 994 N N . ARG A 1 124 ? -5.377 -5.968 21.604 1.00 94.19 124 ARG A N 1
ATOM 995 C CA . ARG A 1 124 ? -5.221 -6.481 22.978 1.00 94.19 124 ARG A CA 1
ATOM 996 C C . ARG A 1 124 ? -5.454 -5.388 24.021 1.00 94.19 124 ARG A C 1
ATOM 998 O O . ARG A 1 124 ? -6.110 -5.647 25.030 1.00 94.19 124 ARG A O 1
ATOM 1005 N N . GLU A 1 125 ? -4.954 -4.172 23.793 1.00 92.44 125 GLU A N 1
ATOM 1006 C CA . GLU A 1 125 ? -5.167 -3.028 24.694 1.00 92.44 125 GLU A CA 1
ATOM 1007 C C . GLU A 1 125 ? -6.648 -2.633 24.810 1.00 92.44 125 GLU A C 1
ATOM 1009 O O . GLU A 1 125 ? -7.081 -2.220 25.897 1.00 92.44 125 GLU A O 1
ATOM 1014 N N . SER A 1 126 ? -7.411 -2.775 23.721 1.00 92.06 126 SER A N 1
ATOM 1015 C CA . SER A 1 126 ? -8.855 -2.534 23.646 1.00 92.06 126 SER A CA 1
ATOM 1016 C C . SER A 1 126 ? -9.704 -3.718 24.125 1.00 92.06 126 SER A C 1
ATOM 1018 O O . SER A 1 126 ? -10.923 -3.613 24.117 1.00 92.06 126 SER A O 1
ATOM 1020 N N . LEU A 1 127 ? -9.102 -4.820 24.594 1.00 91.62 127 LEU A N 1
ATOM 1021 C CA . LEU A 1 127 ? -9.799 -6.062 24.971 1.00 91.62 127 LEU A CA 1
ATOM 1022 C C . LEU A 1 127 ? -10.606 -6.704 23.827 1.00 91.62 127 LEU A C 1
ATOM 1024 O O . LEU A 1 127 ? -11.613 -7.365 24.078 1.00 91.62 127 LEU A O 1
ATOM 1028 N N . GLY A 1 128 ? -10.148 -6.539 22.588 1.00 91.44 128 GLY A N 1
ATOM 1029 C CA . GLY A 1 128 ? -10.753 -7.146 21.406 1.00 91.44 128 GLY A CA 1
ATOM 1030 C C . GLY A 1 128 ? -11.796 -6.284 20.700 1.00 91.44 128 GLY A C 1
ATOM 1031 O O . GLY A 1 128 ? -12.415 -6.777 19.769 1.00 91.44 128 GLY A O 1
ATOM 1032 N N . PHE A 1 129 ? -12.001 -5.031 21.121 1.00 93.19 129 PHE A N 1
ATOM 1033 C CA . PHE A 1 129 ? -12.827 -4.082 20.370 1.00 93.19 129 PHE A CA 1
ATOM 1034 C C . PHE A 1 129 ? -12.034 -3.484 19.208 1.00 93.19 129 PHE A C 1
ATOM 1036 O O . PHE A 1 129 ? -10.941 -2.948 19.418 1.00 93.19 129 PHE A O 1
ATOM 1043 N N . GLU A 1 130 ? -12.596 -3.537 18.006 1.00 90.81 130 GLU A N 1
ATOM 1044 C CA . GLU A 1 130 ? -11.943 -3.069 16.780 1.00 90.81 130 GLU A CA 1
ATOM 1045 C C . GLU A 1 130 ? -12.380 -1.658 16.363 1.00 90.81 130 GLU A C 1
ATOM 1047 O O . GLU A 1 130 ? -11.721 -1.033 15.531 1.00 90.81 130 GLU A O 1
ATOM 1052 N N . SER A 1 131 ? -13.462 -1.133 16.950 1.00 92.62 131 SER A N 1
ATOM 1053 C CA . SER A 1 131 ? -13.966 0.215 16.660 1.00 92.62 131 SER A CA 1
ATOM 1054 C C . SER A 1 131 ? -14.696 0.860 17.841 1.00 92.62 131 SER A C 1
ATOM 1056 O O . SER A 1 131 ? -15.159 0.184 18.765 1.00 92.62 131 SER A O 1
ATOM 1058 N N . GLU A 1 132 ? -14.829 2.191 17.807 1.00 93.38 132 GLU A N 1
ATOM 1059 C CA . GLU A 1 132 ? -15.662 2.912 18.781 1.00 93.38 132 GLU A CA 1
ATOM 1060 C C . GLU A 1 132 ? -17.129 2.464 18.727 1.00 93.38 132 GLU A C 1
ATOM 1062 O O . GLU A 1 132 ? -17.772 2.339 19.770 1.00 93.38 132 GLU A O 1
ATOM 1067 N N . ASP A 1 133 ? -17.643 2.181 17.529 1.00 93.19 133 ASP A N 1
ATOM 1068 C CA . ASP A 1 133 ? -19.041 1.806 17.319 1.00 93.19 133 ASP A CA 1
ATOM 1069 C C . ASP A 1 133 ? -19.394 0.489 18.020 1.00 93.19 133 ASP A C 1
ATOM 1071 O O . ASP A 1 133 ? -20.473 0.368 18.601 1.00 93.19 133 ASP A O 1
ATOM 1075 N N . GLU A 1 134 ? -18.485 -0.489 18.041 1.00 93.81 134 GLU A N 1
ATOM 1076 C CA . GLU A 1 134 ? -18.681 -1.736 18.792 1.00 93.81 134 GLU A CA 1
ATOM 1077 C C . GLU A 1 134 ? -18.794 -1.489 20.302 1.00 93.81 134 GLU A C 1
ATOM 1079 O O . GLU A 1 134 ? -19.636 -2.083 20.989 1.00 93.81 134 GLU A O 1
ATOM 1084 N N . VAL A 1 135 ? -17.967 -0.579 20.825 1.00 94.69 135 VAL A N 1
ATOM 1085 C CA . VAL A 1 135 ? -18.005 -0.181 22.235 1.00 94.69 135 VAL A CA 1
ATOM 1086 C C . VAL A 1 135 ? -19.325 0.528 22.543 1.00 94.69 135 VAL A C 1
ATOM 1088 O O . VAL A 1 135 ? -19.994 0.188 23.525 1.00 94.69 135 VAL A O 1
ATOM 1091 N N . ASP A 1 136 ? -19.743 1.462 21.689 1.00 94.12 136 ASP A N 1
ATOM 1092 C CA . ASP A 1 136 ? -20.981 2.226 21.853 1.00 94.12 136 ASP A CA 1
ATOM 1093 C C . ASP A 1 136 ? -22.222 1.317 21.747 1.00 94.12 136 ASP A C 1
ATOM 1095 O O . ASP A 1 136 ? -23.153 1.432 22.552 1.00 94.12 136 ASP A O 1
ATOM 1099 N N . GLN A 1 137 ? -22.225 0.327 20.848 1.00 95.38 137 GLN A N 1
ATOM 1100 C CA . GLN A 1 137 ? -23.274 -0.698 20.773 1.00 95.38 137 GLN A CA 1
ATOM 1101 C C . GLN A 1 137 ? -23.375 -1.509 22.069 1.00 95.38 137 GLN A C 1
ATOM 1103 O O . GLN A 1 137 ? -24.479 -1.762 22.571 1.00 95.38 137 GLN A O 1
ATOM 1108 N N . ARG A 1 138 ? -22.234 -1.890 22.654 1.00 94.50 138 ARG A N 1
ATOM 1109 C CA . ARG A 1 138 ? -22.214 -2.629 23.918 1.00 94.50 138 ARG A CA 1
ATOM 1110 C C . ARG A 1 138 ? -22.715 -1.776 25.084 1.00 94.50 138 ARG A C 1
ATOM 1112 O O . ARG A 1 138 ? -23.488 -2.274 25.907 1.00 94.50 138 ARG A O 1
ATOM 1119 N N . ILE A 1 139 ? -22.337 -0.499 25.133 1.00 95.00 139 ILE A N 1
ATOM 1120 C CA . ILE A 1 139 ? -22.846 0.465 26.118 1.00 95.00 139 ILE A CA 1
ATOM 1121 C C . ILE A 1 139 ? -24.368 0.608 25.988 1.00 95.00 139 ILE A C 1
ATOM 1123 O O . ILE A 1 139 ? -25.078 0.502 26.989 1.00 95.00 139 ILE A O 1
ATOM 1127 N N . ASN A 1 140 ? -24.883 0.773 24.769 1.00 95.88 140 ASN A N 1
ATOM 1128 C CA . ASN A 1 140 ? -26.319 0.895 24.511 1.00 95.88 140 ASN A CA 1
ATOM 1129 C C . ASN A 1 140 ? -27.090 -0.366 24.929 1.00 95.88 140 ASN A C 1
ATOM 1131 O O . ASN A 1 140 ? -28.151 -0.270 25.549 1.00 95.88 140 ASN A O 1
ATOM 1135 N N . SER A 1 141 ? -26.536 -1.554 24.671 1.00 95.75 141 SER A N 1
ATOM 1136 C CA . SER A 1 141 ? -27.115 -2.824 25.125 1.00 95.75 141 SER A CA 1
ATOM 1137 C C . SER A 1 141 ? -27.216 -2.901 26.655 1.00 95.75 141 SER A C 1
ATOM 1139 O O . SER A 1 141 ? -28.259 -3.288 27.191 1.00 95.75 141 SER A O 1
ATOM 1141 N N . LEU A 1 142 ? -26.174 -2.475 27.377 1.00 95.06 142 LEU A N 1
ATOM 1142 C CA . LEU A 1 142 ? -26.196 -2.424 28.842 1.00 95.06 142 LEU A CA 1
ATOM 1143 C C . LEU A 1 142 ? -27.192 -1.384 29.368 1.00 95.06 142 LEU A C 1
ATOM 1145 O O . LEU A 1 142 ? -27.905 -1.669 30.330 1.00 95.06 142 LEU A O 1
ATOM 1149 N N . ALA A 1 143 ? -27.296 -0.219 28.725 1.00 94.12 143 ALA A N 1
ATOM 1150 C CA . ALA A 1 143 ? -28.257 0.821 29.094 1.00 94.12 143 ALA A CA 1
ATOM 1151 C C . ALA A 1 143 ? -29.716 0.346 28.944 1.00 94.12 143 ALA A C 1
ATOM 1153 O O . ALA A 1 143 ? -30.549 0.580 29.828 1.00 94.12 143 ALA A O 1
ATOM 1154 N N . LEU A 1 144 ? -30.022 -0.386 27.867 1.00 95.12 144 LEU A N 1
ATOM 1155 C CA . LEU A 1 144 ? -31.329 -1.019 27.671 1.00 95.12 144 LEU A CA 1
ATOM 1156 C C . LEU A 1 144 ? -31.608 -2.076 28.744 1.00 95.12 144 LEU A C 1
ATOM 1158 O O . LEU A 1 144 ? -32.688 -2.079 29.332 1.00 95.12 144 LEU A O 1
ATOM 1162 N N . LYS A 1 145 ? -30.621 -2.922 29.059 1.00 94.25 145 LYS A N 1
ATOM 1163 C CA . LYS A 1 145 ? -30.751 -3.949 30.102 1.00 94.25 145 LYS A CA 1
ATOM 1164 C C . LYS A 1 145 ? -30.988 -3.343 31.486 1.00 94.25 145 LYS A C 1
ATOM 1166 O O . LYS A 1 145 ? -31.824 -3.833 32.238 1.00 94.25 145 LYS A O 1
ATOM 1171 N N . ILE A 1 146 ? -30.299 -2.249 31.814 1.00 93.19 146 ILE A N 1
ATOM 1172 C CA . ILE A 1 146 ? -30.533 -1.493 33.053 1.00 93.19 146 ILE A CA 1
ATOM 1173 C C . ILE A 1 146 ? -31.970 -0.967 33.095 1.00 93.19 146 ILE A C 1
ATOM 1175 O O . ILE A 1 146 ? -32.647 -1.114 34.112 1.00 93.19 146 ILE A O 1
ATOM 1179 N N . SER A 1 147 ? -32.447 -0.398 31.987 1.00 93.75 147 SER A N 1
ATOM 1180 C CA . SER A 1 147 ? -33.809 0.133 31.884 1.00 93.75 147 SER A CA 1
ATOM 1181 C C . SER A 1 147 ? -34.867 -0.963 32.074 1.00 93.75 147 SER A C 1
ATOM 1183 O O . SER A 1 147 ? -35.823 -0.765 32.820 1.00 93.75 147 SER A O 1
ATOM 1185 N N . GLN A 1 148 ? -34.664 -2.142 31.480 1.00 94.56 148 GLN A N 1
ATOM 1186 C CA . GLN A 1 148 ? -35.538 -3.311 31.655 1.00 94.56 148 GLN A CA 1
ATOM 1187 C C . GLN A 1 148 ? -35.526 -3.827 33.098 1.00 94.56 148 GLN A C 1
ATOM 1189 O O . GLN A 1 148 ? -36.581 -4.001 33.702 1.00 94.56 148 GLN A O 1
ATOM 1194 N N . ASN A 1 149 ? -34.346 -3.983 33.700 1.00 93.88 149 ASN A N 1
ATOM 1195 C CA . ASN A 1 149 ? -34.214 -4.417 35.090 1.00 93.88 149 ASN A CA 1
ATOM 1196 C C . ASN A 1 149 ? -34.941 -3.482 36.068 1.00 93.88 149 ASN A C 1
ATOM 1198 O O . ASN A 1 149 ? -35.483 -3.942 37.073 1.00 93.88 149 ASN A O 1
ATOM 1202 N N . LEU A 1 150 ? -34.963 -2.174 35.787 1.00 92.88 150 LEU A N 1
ATOM 1203 C CA . LEU A 1 150 ? -35.724 -1.204 36.577 1.00 92.88 150 LEU A CA 1
ATOM 1204 C C . LEU A 1 150 ? -37.239 -1.391 36.416 1.00 92.88 150 LEU A C 1
ATOM 1206 O O . LEU A 1 150 ? -37.952 -1.346 37.415 1.00 92.88 150 LEU A O 1
ATOM 1210 N N . GLN A 1 151 ? -37.727 -1.643 35.197 1.00 93.50 151 GLN A N 1
ATOM 1211 C CA . GLN A 1 151 ? -39.146 -1.925 34.936 1.00 93.50 151 GLN A CA 1
ATOM 1212 C C . GLN A 1 151 ? -39.611 -3.241 35.580 1.00 93.50 151 GLN A C 1
ATOM 1214 O O . GLN A 1 151 ? -40.736 -3.327 36.063 1.00 93.50 151 GLN A O 1
ATOM 1219 N N . GLU A 1 152 ? -38.737 -4.247 35.632 1.00 93.94 152 GLU A N 1
ATOM 1220 C CA . GLU A 1 152 ? -39.017 -5.571 36.204 1.00 93.94 152 GLU A CA 1
ATOM 1221 C C . GLU A 1 152 ? -38.794 -5.659 37.727 1.00 93.94 152 GLU A C 1
ATOM 1223 O O . GLU A 1 152 ? -38.972 -6.725 38.315 1.00 93.94 152 GLU A O 1
ATOM 1228 N N . GLY A 1 153 ? -38.371 -4.574 38.386 1.00 89.62 153 GLY A N 1
ATOM 1229 C CA . GLY A 1 153 ? -38.084 -4.569 39.827 1.00 89.62 153 GLY A CA 1
ATOM 1230 C C . GLY A 1 153 ? -36.804 -5.319 40.236 1.00 89.62 153 GLY A C 1
ATOM 1231 O O . GLY A 1 153 ? -36.584 -5.557 41.421 1.00 89.62 153 GLY A O 1
ATOM 1232 N N . LYS A 1 154 ? -35.922 -5.655 39.286 1.00 90.50 154 LYS A N 1
ATOM 1233 C CA . LYS A 1 154 ? -34.639 -6.362 39.488 1.00 90.50 154 LYS A CA 1
ATOM 1234 C C . LYS A 1 154 ? -33.451 -5.403 39.635 1.00 90.50 154 LYS A C 1
ATOM 1236 O O . LYS A 1 154 ? -32.357 -5.640 39.120 1.00 90.50 154 LYS A O 1
ATOM 1241 N N . ALA A 1 155 ? -33.638 -4.293 40.348 1.00 84.56 155 ALA A N 1
ATOM 1242 C CA . ALA A 1 155 ? -32.618 -3.245 40.473 1.00 84.56 155 ALA A CA 1
ATOM 1243 C C . ALA A 1 155 ? -31.288 -3.740 41.087 1.00 84.56 155 ALA A C 1
ATOM 1245 O O . ALA A 1 155 ? -30.235 -3.167 40.806 1.00 84.56 155 ALA A O 1
ATOM 1246 N N . SER A 1 156 ? -31.311 -4.828 41.866 1.00 88.62 156 SER A N 1
ATOM 1247 C CA . SER A 1 156 ? -30.121 -5.475 42.439 1.00 88.62 156 SER A CA 1
ATOM 1248 C C . SER A 1 156 ? -29.136 -6.022 41.397 1.00 88.62 156 SER A C 1
ATOM 1250 O O . SER A 1 156 ? -27.976 -6.247 41.727 1.00 88.62 156 SER A O 1
ATOM 1252 N N . GLU A 1 157 ? -29.560 -6.218 40.145 1.00 84.56 157 GLU A N 1
ATOM 1253 C CA . GLU A 1 157 ? -28.705 -6.713 39.055 1.00 84.56 157 GLU A CA 1
ATOM 1254 C C . GLU A 1 157 ? -27.958 -5.591 38.306 1.00 84.56 157 GLU A C 1
ATOM 1256 O O . GLU A 1 157 ? -26.989 -5.845 37.587 1.00 84.56 157 GLU A O 1
ATOM 1261 N N . ASN A 1 158 ? -28.363 -4.332 38.492 1.00 91.25 158 ASN A N 1
ATOM 1262 C CA . ASN A 1 158 ? -27.802 -3.178 37.783 1.00 91.25 158 ASN A CA 1
ATOM 1263 C C . ASN A 1 158 ? -26.381 -2.747 38.187 1.00 91.25 158 ASN A C 1
ATOM 1265 O O . ASN A 1 158 ? -25.674 -2.257 37.303 1.00 91.25 158 ASN A O 1
ATOM 1269 N N . PRO A 1 159 ? -25.898 -2.925 39.438 1.00 92.75 159 PRO A N 1
ATOM 1270 C CA . PRO A 1 159 ? -24.546 -2.508 39.818 1.00 92.75 159 PRO A CA 1
ATOM 1271 C C . PRO A 1 159 ? -23.452 -3.098 38.920 1.00 92.75 159 PRO A C 1
ATOM 1273 O O . PRO A 1 159 ? -22.503 -2.403 38.561 1.00 92.75 159 PRO A O 1
ATOM 1276 N N . ARG A 1 160 ? -23.613 -4.357 38.493 1.00 91.75 160 ARG A N 1
ATOM 1277 C CA . ARG A 1 160 ? -22.680 -5.017 37.572 1.00 91.75 160 ARG A CA 1
ATOM 1278 C C . ARG A 1 160 ? -22.706 -4.383 36.179 1.00 91.75 160 ARG A C 1
ATOM 1280 O O . ARG A 1 160 ? -21.646 -4.141 35.612 1.00 91.75 160 ARG A O 1
ATOM 1287 N N . ASN A 1 161 ? -23.894 -4.070 35.659 1.00 92.25 161 ASN A N 1
ATOM 1288 C CA . ASN A 1 161 ? -24.049 -3.438 34.346 1.00 92.25 161 ASN A CA 1
ATOM 1289 C C . ASN A 1 161 ? -23.447 -2.020 34.325 1.00 92.25 161 ASN A C 1
ATOM 1291 O O . ASN A 1 161 ? -22.779 -1.659 33.361 1.00 92.25 161 ASN A O 1
ATOM 1295 N N . PHE A 1 162 ? -23.616 -1.238 35.400 1.00 92.75 162 PHE A N 1
ATOM 1296 C CA . PHE A 1 162 ? -22.994 0.088 35.521 1.00 92.75 162 PHE A CA 1
ATOM 1297 C C . PHE A 1 162 ? -21.463 0.014 35.568 1.00 92.75 162 PHE A C 1
ATOM 1299 O O . PHE A 1 162 ? -20.791 0.778 34.878 1.00 92.75 162 PHE A O 1
ATOM 1306 N N . GLN A 1 163 ? -20.902 -0.930 36.331 1.00 93.81 163 GLN A N 1
ATOM 1307 C CA . GLN A 1 163 ? -19.451 -1.146 36.361 1.00 93.81 163 GLN A CA 1
ATOM 1308 C C . GLN A 1 163 ? -18.897 -1.559 34.991 1.00 93.81 163 GLN A C 1
ATOM 1310 O O . GLN A 1 163 ? -17.808 -1.129 34.615 1.00 93.81 163 GLN A O 1
ATOM 1315 N N . GLU A 1 164 ? -19.624 -2.392 34.243 1.00 93.19 164 GLU A N 1
ATOM 1316 C CA . GLU A 1 164 ? -19.235 -2.797 32.889 1.00 93.19 164 GLU A CA 1
ATOM 1317 C C . GLU A 1 164 ? -19.304 -1.614 31.909 1.00 93.19 164 GLU A C 1
ATOM 1319 O O . GLU A 1 164 ? -18.365 -1.411 31.144 1.00 93.19 164 GLU A O 1
ATOM 1324 N N . MET A 1 165 ? -20.334 -0.763 31.998 1.00 93.44 165 MET A N 1
ATOM 1325 C CA . MET A 1 165 ? -20.426 0.469 31.202 1.00 93.44 165 MET A CA 1
ATOM 1326 C C . MET A 1 165 ? -19.255 1.431 31.436 1.00 93.44 165 MET A C 1
ATOM 1328 O O . MET A 1 165 ? -18.702 1.950 30.470 1.00 93.44 165 MET A O 1
ATOM 1332 N N . GLU A 1 166 ? -18.860 1.679 32.688 1.00 92.75 166 GLU A N 1
ATOM 1333 C CA . GLU A 1 166 ? -17.725 2.571 32.976 1.00 92.75 166 GLU A CA 1
ATOM 1334 C C . GLU A 1 166 ? -16.404 2.018 32.415 1.00 92.75 166 GLU A C 1
ATOM 1336 O O . GLU A 1 166 ? -15.598 2.766 31.857 1.00 92.75 166 GLU A O 1
ATOM 1341 N N . LYS A 1 167 ? -16.209 0.692 32.462 1.00 92.69 167 LYS A N 1
ATOM 1342 C CA . LYS A 1 167 ? -15.068 0.035 31.804 1.00 92.69 167 LYS A CA 1
ATOM 1343 C C . LYS A 1 167 ? -15.098 0.228 30.289 1.00 92.69 167 LYS A C 1
ATOM 1345 O O . LYS A 1 167 ? -14.079 0.605 29.719 1.00 92.69 167 LYS A O 1
ATOM 1350 N N . LEU A 1 168 ? -16.244 0.028 29.642 1.00 93.56 168 LEU A N 1
ATOM 1351 C CA . LEU A 1 168 ? -16.386 0.225 28.195 1.00 93.56 168 LEU A CA 1
ATOM 1352 C C . LEU A 1 168 ? -16.080 1.666 27.773 1.00 93.56 168 LEU A C 1
ATOM 1354 O O . LEU A 1 168 ? -15.328 1.870 26.825 1.00 93.56 168 LEU A O 1
ATOM 1358 N N . LYS A 1 169 ? -16.548 2.668 28.528 1.00 91.75 169 LYS A N 1
ATOM 1359 C CA . LYS A 1 169 ? -16.216 4.080 28.262 1.00 91.75 169 LYS A CA 1
ATOM 1360 C C . LYS A 1 169 ? -14.704 4.328 28.243 1.00 91.75 169 LYS A C 1
ATOM 1362 O O . LYS A 1 169 ? -14.222 5.065 27.390 1.00 91.75 169 LYS A O 1
ATOM 1367 N N . SER A 1 170 ? -13.951 3.685 29.141 1.00 90.00 170 SER A N 1
ATOM 1368 C CA . SER A 1 170 ? -12.481 3.773 29.153 1.00 90.00 170 SER A CA 1
ATOM 1369 C C . SER A 1 170 ? -11.794 3.041 27.992 1.00 90.00 170 SER A C 1
ATOM 1371 O O . SER A 1 170 ? -10.668 3.388 27.638 1.00 90.00 170 SER A O 1
ATOM 1373 N N . LEU A 1 171 ? -12.454 2.046 27.389 1.00 93.19 171 LEU A N 1
ATOM 1374 C CA . LEU A 1 171 ? -11.934 1.286 26.248 1.00 93.19 171 LEU A CA 1
ATOM 1375 C C . LEU A 1 171 ? -12.224 1.965 24.910 1.00 93.19 171 LEU A C 1
ATOM 1377 O O . LEU A 1 171 ? -11.503 1.710 23.951 1.00 93.19 171 LEU A O 1
ATOM 1381 N N . ARG A 1 172 ? -13.217 2.860 24.850 1.00 91.81 172 ARG A N 1
ATOM 1382 C CA . ARG A 1 172 ? -13.622 3.561 23.624 1.00 91.81 172 ARG A CA 1
ATOM 1383 C C . ARG A 1 172 ? -12.441 4.202 22.889 1.00 91.81 172 ARG A C 1
ATOM 1385 O O . ARG A 1 172 ? -12.234 3.930 21.715 1.00 91.81 172 ARG A O 1
ATOM 1392 N N . ASN A 1 173 ? -11.615 4.974 23.599 1.00 89.75 173 ASN A N 1
ATOM 1393 C CA . ASN A 1 173 ? -10.445 5.625 22.996 1.00 89.75 173 ASN A CA 1
ATOM 1394 C C . ASN A 1 173 ? -9.424 4.617 22.451 1.00 89.75 173 ASN A C 1
ATOM 1396 O O . ASN A 1 173 ? -8.765 4.890 21.461 1.00 89.75 173 ASN A O 1
ATOM 1400 N N . LYS A 1 174 ? -9.303 3.440 23.072 1.00 92.75 174 LYS A N 1
ATOM 1401 C CA . LYS A 1 174 ? -8.383 2.402 22.598 1.00 92.75 174 LYS A CA 1
ATOM 1402 C C . LYS A 1 174 ? -8.918 1.693 21.358 1.00 92.75 174 LYS A C 1
ATOM 1404 O O . LYS A 1 174 ? -8.145 1.357 20.475 1.00 92.75 174 LYS A O 1
ATOM 1409 N N . ALA A 1 175 ? -10.231 1.483 21.284 1.00 92.94 175 ALA A N 1
ATOM 1410 C CA . ALA A 1 175 ? -10.873 0.937 20.093 1.00 92.94 175 ALA A CA 1
ATOM 1411 C C . ALA A 1 175 ? -10.765 1.909 18.903 1.00 92.94 175 ALA A C 1
ATOM 1413 O O . ALA A 1 175 ? -10.564 1.479 17.772 1.00 92.94 175 ALA A O 1
ATOM 1414 N N . LYS A 1 176 ? -10.785 3.223 19.166 1.00 93.12 176 LYS A N 1
ATOM 1415 C CA . LYS A 1 176 ? -10.459 4.242 18.161 1.00 93.12 176 LYS A CA 1
ATOM 1416 C C . LYS A 1 176 ? -9.048 4.089 17.597 1.00 93.12 176 LYS A C 1
ATOM 1418 O O . LYS A 1 176 ? -8.860 4.198 16.391 1.00 93.12 176 LYS A O 1
ATOM 1423 N N . ASP A 1 177 ? -8.062 3.835 18.457 1.00 93.25 177 ASP A N 1
ATOM 1424 C CA . ASP A 1 177 ? -6.683 3.620 18.009 1.00 93.25 177 ASP A CA 1
ATOM 1425 C C . ASP A 1 177 ? -6.583 2.387 17.095 1.00 93.25 177 ASP A C 1
ATOM 1427 O O . ASP A 1 177 ? -5.864 2.426 16.101 1.00 93.25 177 ASP A O 1
ATOM 1431 N N . VAL A 1 178 ? -7.327 1.309 17.387 1.00 95.00 178 VAL A N 1
ATOM 1432 C CA . VAL A 1 178 ? -7.404 0.125 16.506 1.00 95.00 178 VAL A CA 1
ATOM 1433 C C . VAL A 1 178 ? -7.995 0.494 15.147 1.00 95.00 178 VAL A C 1
ATOM 1435 O O . VAL A 1 178 ? -7.434 0.125 14.116 1.00 95.00 178 VAL A O 1
ATOM 1438 N N . GLN A 1 179 ? -9.088 1.259 15.137 1.00 94.12 179 GLN A N 1
ATOM 1439 C CA . GLN A 1 179 ? -9.712 1.734 13.906 1.00 94.12 179 GLN A CA 1
ATOM 1440 C C . GLN A 1 179 ? -8.748 2.582 13.063 1.00 94.12 179 GLN A C 1
ATOM 1442 O O . GLN A 1 179 ? -8.641 2.357 11.862 1.00 94.12 179 GLN A O 1
ATOM 1447 N N . ALA A 1 180 ? -7.993 3.493 13.681 1.00 94.38 180 ALA A N 1
ATOM 1448 C CA . ALA A 1 180 ? -7.006 4.307 12.972 1.00 94.38 180 ALA A CA 1
ATOM 1449 C C . ALA A 1 180 ? -5.905 3.450 12.318 1.00 94.38 180 ALA A C 1
ATOM 1451 O O . ALA A 1 180 ? -5.509 3.708 11.183 1.00 94.38 180 ALA A O 1
ATOM 1452 N N . VAL A 1 181 ? -5.444 2.396 13.001 1.00 95.69 181 VAL A N 1
ATOM 1453 C CA . VAL A 1 181 ? -4.471 1.452 12.426 1.00 95.69 181 VAL A CA 1
ATOM 1454 C C . VAL A 1 181 ? -5.089 0.653 11.275 1.00 95.69 181 VAL A C 1
ATOM 1456 O O . VAL A 1 181 ? -4.424 0.441 10.265 1.00 95.69 181 VAL A O 1
ATOM 1459 N N . ASN A 1 182 ? -6.355 0.237 11.381 1.00 94.19 182 ASN A N 1
ATOM 1460 C CA . ASN A 1 182 ? -7.061 -0.428 10.280 1.00 94.19 182 ASN A CA 1
ATOM 1461 C C . ASN A 1 182 ? -7.151 0.473 9.035 1.00 94.19 182 ASN A C 1
ATOM 1463 O O . ASN A 1 182 ? -6.870 0.008 7.933 1.00 94.19 182 ASN A O 1
ATOM 1467 N N . GLU A 1 183 ? -7.480 1.755 9.206 1.00 95.50 183 GLU A N 1
ATOM 1468 C CA . GLU A 1 183 ? -7.523 2.736 8.111 1.00 95.50 183 GLU A CA 1
ATOM 1469 C C . GLU A 1 183 ? -6.139 2.920 7.457 1.00 95.50 183 GLU A C 1
ATOM 1471 O O . GLU A 1 183 ? -6.026 3.002 6.231 1.00 95.50 183 GLU A O 1
ATOM 1476 N N . GLU A 1 184 ? -5.064 2.925 8.252 1.00 96.25 184 GLU A N 1
ATOM 1477 C CA . GLU A 1 184 ? -3.692 2.992 7.735 1.00 96.25 184 GLU A CA 1
ATOM 1478 C C . GLU A 1 184 ? -3.299 1.719 6.966 1.00 96.25 184 GLU A C 1
ATOM 1480 O O . GLU A 1 184 ? -2.721 1.806 5.881 1.00 96.25 184 GLU A O 1
ATOM 1485 N N . ILE A 1 185 ? -3.669 0.534 7.469 1.00 96.06 185 ILE A N 1
ATOM 1486 C CA . ILE A 1 185 ? -3.472 -0.743 6.764 1.00 96.06 185 ILE A CA 1
ATOM 1487 C C . ILE A 1 185 ? -4.181 -0.718 5.407 1.00 96.06 185 ILE A C 1
ATOM 1489 O O . ILE A 1 185 ? -3.575 -1.076 4.395 1.00 96.06 185 ILE A O 1
ATOM 1493 N N . GLU A 1 186 ? -5.437 -0.268 5.353 1.00 96.62 186 GLU A N 1
ATOM 1494 C CA . GLU A 1 186 ? -6.187 -0.151 4.099 1.00 96.62 186 GLU A CA 1
ATOM 1495 C C . GLU A 1 186 ? -5.512 0.806 3.108 1.00 96.62 186 GLU A C 1
ATOM 1497 O O . GLU A 1 186 ? -5.413 0.499 1.916 1.00 96.62 186 GLU A O 1
ATOM 1502 N N . ALA A 1 187 ? -4.995 1.943 3.583 1.00 95.75 187 ALA A N 1
ATOM 1503 C CA . ALA A 1 187 ? -4.265 2.886 2.742 1.00 95.75 187 ALA A CA 1
ATOM 1504 C C . ALA A 1 187 ? -3.005 2.252 2.124 1.00 95.75 187 ALA A C 1
ATOM 1506 O O . ALA A 1 187 ? -2.791 2.357 0.912 1.00 95.75 187 ALA A O 1
ATOM 1507 N N . VAL A 1 188 ? -2.207 1.538 2.926 1.00 94.69 188 VAL A N 1
ATOM 1508 C CA . VAL A 1 188 ? -0.984 0.864 2.454 1.00 94.69 188 VAL A CA 1
ATOM 1509 C C . VAL A 1 188 ? -1.312 -0.300 1.510 1.00 94.69 188 VAL A C 1
ATOM 1511 O O . VAL A 1 188 ? -0.619 -0.496 0.509 1.00 94.69 188 VAL A O 1
ATOM 1514 N N . LEU A 1 189 ? -2.388 -1.051 1.767 1.00 95.50 189 LEU A N 1
ATOM 1515 C CA . LEU A 1 189 ? -2.865 -2.102 0.860 1.00 95.50 189 LEU A CA 1
ATOM 1516 C C . LEU A 1 189 ? -3.279 -1.534 -0.502 1.00 95.50 189 LEU A C 1
ATOM 1518 O O . LEU A 1 189 ? -2.916 -2.097 -1.535 1.00 95.50 189 LEU A O 1
ATOM 1522 N N . ASN A 1 190 ? -3.986 -0.405 -0.520 1.00 94.94 190 ASN A N 1
ATOM 1523 C CA . ASN A 1 190 ? -4.367 0.266 -1.762 1.00 94.94 190 ASN A CA 1
ATOM 1524 C C . ASN A 1 190 ? -3.142 0.758 -2.549 1.00 94.94 190 ASN A C 1
ATOM 1526 O O . ASN A 1 190 ? -3.089 0.597 -3.771 1.00 94.94 190 ASN A O 1
ATOM 1530 N N . GLU A 1 191 ? -2.131 1.307 -1.868 1.00 94.44 191 GLU A N 1
ATOM 1531 C CA . GLU A 1 191 ? -0.869 1.681 -2.515 1.00 94.44 191 GLU A CA 1
ATOM 1532 C C . GLU A 1 191 ? -0.165 0.453 -3.110 1.00 94.44 191 GLU A C 1
ATOM 1534 O O . GLU A 1 191 ? 0.246 0.476 -4.272 1.00 94.44 191 GLU A O 1
ATOM 1539 N N . LYS A 1 192 ? -0.092 -0.652 -2.360 1.00 93.06 192 LYS A N 1
ATOM 1540 C CA . LYS A 1 192 ? 0.489 -1.912 -2.835 1.00 93.06 192 LYS A CA 1
ATOM 1541 C C . LYS A 1 192 ? -0.204 -2.421 -4.100 1.00 93.06 192 LYS A C 1
ATOM 1543 O O . LYS A 1 192 ? 0.484 -2.752 -5.063 1.00 93.06 192 LYS A O 1
ATOM 1548 N N . LEU A 1 193 ? -1.538 -2.432 -4.127 1.00 94.38 193 LEU A N 1
ATOM 1549 C CA . LEU A 1 193 ? -2.313 -2.838 -5.306 1.00 94.38 193 LEU A CA 1
ATOM 1550 C C . LEU A 1 193 ? -2.011 -1.957 -6.528 1.00 94.38 193 LEU A C 1
ATOM 1552 O O . LEU A 1 193 ? -1.906 -2.460 -7.647 1.00 94.38 193 LEU A O 1
ATOM 1556 N N . SER A 1 194 ? -1.826 -0.652 -6.321 1.00 94.38 194 SER A N 1
ATOM 1557 C CA . SER A 1 194 ? -1.429 0.282 -7.380 1.00 94.38 194 SER A CA 1
ATOM 1558 C C . SER A 1 194 ? -0.045 -0.058 -7.950 1.00 94.38 194 SER A C 1
ATOM 1560 O O . SER A 1 194 ? 0.121 -0.172 -9.166 1.00 94.38 194 SER A O 1
ATOM 1562 N N . VAL A 1 195 ? 0.941 -0.315 -7.083 1.00 89.69 195 VAL A N 1
ATOM 1563 C CA . VAL A 1 195 ? 2.297 -0.714 -7.500 1.00 89.69 195 VAL A CA 1
ATOM 1564 C C . VAL A 1 195 ? 2.290 -2.059 -8.236 1.00 89.69 195 VAL A C 1
ATOM 1566 O O . VAL A 1 195 ? 2.954 -2.204 -9.264 1.00 89.69 195 VAL A O 1
ATOM 1569 N N . GLU A 1 196 ? 1.511 -3.036 -7.766 1.00 90.12 196 GLU A N 1
ATOM 1570 C CA . GLU A 1 196 ? 1.335 -4.325 -8.450 1.00 90.12 196 GLU A CA 1
ATOM 1571 C C . GLU A 1 196 ? 0.716 -4.154 -9.847 1.00 90.12 196 GLU A C 1
ATOM 1573 O O . GLU A 1 196 ? 1.152 -4.812 -10.798 1.00 90.12 196 GLU A O 1
ATOM 1578 N N . SER A 1 197 ? -0.238 -3.229 -10.004 1.00 91.06 197 SER A N 1
ATOM 1579 C CA . SER A 1 197 ? -0.791 -2.868 -11.314 1.00 91.06 197 SER A CA 1
ATOM 1580 C C . SER A 1 197 ? 0.280 -2.279 -12.235 1.00 91.06 197 SER A C 1
ATOM 1582 O O . SER A 1 197 ? 0.435 -2.747 -13.362 1.00 91.06 197 SER A O 1
ATOM 1584 N N . PHE A 1 198 ? 1.083 -1.320 -11.757 1.00 86.69 198 PHE A N 1
ATOM 1585 C CA . PHE A 1 198 ? 2.161 -0.734 -12.563 1.00 86.69 198 PHE A CA 1
ATOM 1586 C C . PHE A 1 198 ? 3.217 -1.759 -12.982 1.00 86.69 198 PHE A C 1
ATOM 1588 O O . PHE A 1 198 ? 3.734 -1.699 -14.101 1.00 86.69 198 PHE A O 1
ATOM 1595 N N . LEU A 1 199 ? 3.537 -2.721 -12.114 1.00 84.44 199 LEU A N 1
ATOM 1596 C CA . LEU A 1 199 ? 4.442 -3.822 -12.446 1.00 84.44 199 LEU A CA 1
ATOM 1597 C C . LEU A 1 199 ? 3.875 -4.728 -13.537 1.00 84.44 199 LEU A C 1
ATOM 1599 O O . LEU A 1 199 ? 4.623 -5.160 -14.419 1.00 84.44 199 LEU A O 1
ATOM 1603 N N . LYS A 1 200 ? 2.568 -5.002 -13.502 1.00 89.38 200 LYS A N 1
ATOM 1604 C CA . LYS A 1 200 ? 1.894 -5.782 -14.541 1.00 89.38 200 LYS A CA 1
ATOM 1605 C C . LYS A 1 200 ? 1.960 -5.070 -15.892 1.00 89.38 200 LYS A C 1
ATOM 1607 O O . LYS A 1 200 ? 2.401 -5.687 -16.862 1.00 89.38 200 LYS A O 1
ATOM 1612 N N . ASP A 1 201 ? 1.626 -3.783 -15.929 1.00 85.88 201 ASP A N 1
ATOM 1613 C CA . ASP A 1 201 ? 1.677 -2.970 -17.150 1.00 85.88 201 ASP A CA 1
ATOM 1614 C C . ASP A 1 201 ? 3.112 -2.892 -17.700 1.00 85.88 201 ASP A C 1
ATOM 1616 O O . ASP A 1 201 ? 3.363 -3.159 -18.876 1.00 85.88 201 ASP A O 1
ATOM 1620 N N . THR A 1 202 ? 4.093 -2.653 -16.820 1.00 80.06 202 THR A N 1
ATOM 1621 C CA . THR A 1 202 ? 5.528 -2.636 -17.164 1.00 80.06 202 THR A CA 1
ATOM 1622 C C . THR A 1 202 ? 5.977 -3.969 -17.777 1.00 80.06 202 THR A C 1
ATOM 1624 O O . THR A 1 202 ? 6.755 -3.992 -18.736 1.00 80.06 202 THR A O 1
ATOM 1627 N N . ALA A 1 203 ? 5.488 -5.097 -17.254 1.00 80.81 203 ALA A N 1
ATOM 1628 C CA . ALA A 1 203 ? 5.810 -6.422 -17.776 1.00 80.81 203 ALA A CA 1
ATOM 1629 C C . ALA A 1 203 ? 5.165 -6.695 -19.147 1.00 80.81 203 ALA A C 1
ATOM 1631 O O . ALA A 1 203 ? 5.770 -7.375 -19.983 1.00 80.81 203 ALA A O 1
ATOM 1632 N N . GLU A 1 204 ? 3.956 -6.190 -19.394 1.00 88.50 204 GLU A N 1
ATOM 1633 C CA . GLU A 1 204 ? 3.286 -6.277 -20.698 1.00 88.50 204 GLU A CA 1
ATOM 1634 C C . GLU A 1 204 ? 4.018 -5.437 -21.757 1.00 88.50 204 GLU A C 1
ATOM 1636 O O . GLU A 1 204 ? 4.357 -5.961 -22.828 1.00 88.50 204 GLU A O 1
ATOM 1641 N N . ASP A 1 205 ? 4.387 -4.199 -21.421 1.00 83.94 205 ASP A N 1
ATOM 1642 C CA . ASP A 1 205 ? 5.199 -3.323 -22.273 1.00 83.94 205 ASP A CA 1
ATOM 1643 C C . ASP A 1 205 ? 6.554 -3.955 -22.612 1.00 83.94 205 ASP A C 1
ATOM 1645 O O . ASP A 1 205 ? 6.985 -3.964 -23.772 1.00 83.94 205 ASP A O 1
ATOM 1649 N N . TYR A 1 206 ? 7.214 -4.557 -21.617 1.00 80.75 206 TYR A N 1
ATOM 1650 C CA . TYR A 1 206 ? 8.489 -5.243 -21.810 1.00 80.75 206 TYR A CA 1
ATOM 1651 C C . TYR A 1 206 ? 8.360 -6.410 -22.796 1.00 80.75 206 TYR A C 1
ATOM 1653 O O . TYR A 1 206 ? 9.175 -6.546 -23.714 1.00 80.75 206 TYR A O 1
ATOM 1661 N N . LYS A 1 207 ? 7.322 -7.246 -22.649 1.00 83.94 207 LYS A N 1
ATOM 1662 C CA . LYS A 1 207 ? 7.058 -8.370 -23.565 1.00 83.94 207 LYS A CA 1
ATOM 1663 C C . LYS A 1 207 ? 6.833 -7.878 -24.994 1.00 83.94 207 LYS A C 1
ATOM 1665 O O . LYS A 1 207 ? 7.425 -8.434 -25.920 1.00 83.94 207 LYS A O 1
ATOM 1670 N N . SER A 1 208 ? 6.028 -6.830 -25.168 1.00 87.38 208 SER A N 1
ATOM 1671 C CA . SER A 1 208 ? 5.744 -6.227 -26.476 1.00 87.38 208 SER A CA 1
ATOM 1672 C C . SER A 1 208 ? 7.020 -5.713 -27.154 1.00 87.38 208 SER A C 1
ATOM 1674 O O . SER A 1 208 ? 7.330 -6.076 -28.295 1.00 87.38 208 SER A O 1
ATOM 1676 N N . LEU A 1 209 ? 7.835 -4.950 -26.421 1.00 82.31 209 LEU A N 1
ATOM 1677 C CA . LEU A 1 209 ? 9.107 -4.437 -26.928 1.00 82.31 209 LEU A CA 1
ATOM 1678 C C . LEU A 1 209 ? 10.114 -5.552 -27.225 1.00 82.31 209 LEU A C 1
ATOM 1680 O O . LEU A 1 209 ? 10.815 -5.468 -28.232 1.00 82.31 209 LEU A O 1
ATOM 1684 N N . LYS A 1 210 ? 10.155 -6.629 -26.429 1.00 80.81 210 LYS A N 1
ATOM 1685 C CA . LYS A 1 210 ? 11.022 -7.787 -26.700 1.00 80.81 210 LYS A CA 1
ATOM 1686 C C . LYS A 1 210 ? 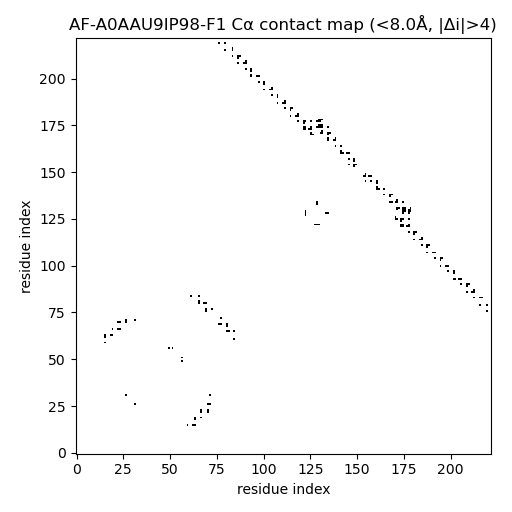10.643 -8.547 -27.965 1.00 80.81 210 LYS A C 1
ATOM 1688 O O . LYS A 1 210 ? 11.534 -9.039 -28.657 1.00 80.81 210 LYS A O 1
ATOM 1693 N N . VAL A 1 211 ? 9.357 -8.644 -28.298 1.00 88.06 211 VAL A N 1
ATOM 1694 C CA . VAL A 1 211 ? 8.922 -9.220 -29.583 1.00 88.06 211 VAL A CA 1
ATOM 1695 C C . VAL A 1 211 ? 9.411 -8.352 -30.742 1.00 88.06 211 VAL A C 1
ATOM 1697 O O . VAL A 1 211 ? 9.972 -8.872 -31.707 1.00 88.06 211 VAL A O 1
ATOM 1700 N N . ARG A 1 212 ? 9.270 -7.026 -30.623 1.00 84.19 212 ARG A N 1
ATOM 1701 C CA . ARG A 1 212 ? 9.716 -6.077 -31.651 1.00 84.19 212 ARG A CA 1
ATOM 1702 C C . ARG A 1 212 ? 11.239 -6.056 -31.817 1.00 84.19 212 ARG A C 1
ATOM 1704 O O . ARG A 1 212 ? 11.718 -6.018 -32.945 1.00 84.19 212 ARG A O 1
ATOM 1711 N N . GLU A 1 213 ? 11.991 -6.144 -30.718 1.00 85.12 213 GLU A N 1
ATOM 1712 C CA . GLU A 1 213 ? 13.454 -6.279 -30.732 1.00 85.12 213 GLU A CA 1
ATOM 1713 C C . GLU A 1 213 ? 13.886 -7.528 -31.515 1.00 85.12 213 GLU A C 1
ATOM 1715 O O . GLU A 1 213 ? 14.716 -7.437 -32.417 1.00 85.12 213 GLU A O 1
ATOM 1720 N N . LYS A 1 214 ? 13.279 -8.689 -31.218 1.00 83.50 214 LYS A N 1
ATOM 1721 C CA . LYS A 1 214 ? 13.561 -9.952 -31.921 1.00 83.50 214 LYS A CA 1
ATOM 1722 C C . LYS A 1 214 ? 13.246 -9.870 -33.412 1.00 83.50 214 LYS A C 1
ATOM 1724 O O . LYS A 1 214 ? 14.009 -10.391 -34.217 1.00 83.50 214 LYS A O 1
ATOM 1729 N N . PHE A 1 215 ? 12.138 -9.227 -33.779 1.00 85.62 215 PHE A N 1
ATOM 1730 C CA . PHE A 1 215 ? 11.765 -9.046 -35.181 1.00 85.62 215 PHE A CA 1
ATOM 1731 C C . PHE A 1 215 ? 12.821 -8.242 -35.949 1.00 85.62 215 PHE A C 1
ATOM 1733 O O . PHE A 1 215 ? 13.245 -8.673 -37.016 1.00 85.62 215 PHE A O 1
ATOM 1740 N N . LEU A 1 216 ? 13.290 -7.118 -35.394 1.00 79.44 216 LEU A N 1
ATOM 1741 C CA . LEU A 1 216 ? 14.346 -6.322 -36.029 1.00 79.44 216 LEU A CA 1
ATOM 1742 C C . LEU A 1 216 ? 15.662 -7.105 -36.123 1.00 79.44 216 LEU A C 1
ATOM 1744 O O . LEU A 1 216 ? 16.259 -7.165 -37.188 1.00 79.44 216 LEU A O 1
ATOM 1748 N N . LEU A 1 217 ? 16.072 -7.787 -35.051 1.00 77.19 217 LEU A N 1
ATOM 1749 C CA . LEU A 1 217 ? 17.301 -8.591 -35.052 1.00 77.19 217 LEU A CA 1
ATOM 1750 C C . LEU A 1 217 ? 17.296 -9.714 -36.101 1.00 77.19 217 LEU A C 1
ATOM 1752 O O . LEU A 1 217 ? 18.342 -10.003 -36.676 1.00 77.19 217 LEU A O 1
ATOM 1756 N N . ASN A 1 218 ? 16.140 -10.331 -36.359 1.00 78.62 218 ASN A N 1
ATOM 1757 C CA . ASN A 1 218 ? 16.012 -11.403 -37.347 1.00 78.62 218 ASN A CA 1
ATOM 1758 C C . ASN A 1 218 ? 15.963 -10.895 -38.796 1.00 78.62 218 ASN A C 1
ATOM 1760 O O . ASN A 1 218 ? 16.292 -11.656 -39.700 1.00 78.62 218 ASN A O 1
ATOM 1764 N N . ASN A 1 219 ? 15.559 -9.642 -39.022 1.00 65.62 219 ASN A N 1
ATOM 1765 C CA . ASN A 1 219 ? 15.484 -9.051 -40.363 1.00 65.62 219 ASN A CA 1
ATOM 1766 C C . ASN A 1 219 ? 16.755 -8.283 -40.757 1.00 65.62 219 ASN A C 1
ATOM 1768 O O . ASN A 1 219 ? 17.011 -8.114 -41.944 1.00 65.62 219 ASN A O 1
ATOM 1772 N N . SER A 1 220 ? 17.576 -7.865 -39.788 1.00 55.91 220 SER A N 1
ATOM 1773 C CA . SER A 1 220 ? 18.832 -7.142 -40.042 1.00 55.91 220 SER A CA 1
ATOM 1774 C C . SER A 1 220 ? 20.052 -8.050 -40.313 1.00 55.91 220 SER A C 1
ATOM 1776 O O . SER A 1 220 ? 21.154 -7.531 -40.479 1.00 55.91 220 SER A O 1
ATOM 1778 N N . ASN A 1 221 ? 19.880 -9.381 -40.377 1.00 44.62 221 ASN A N 1
ATOM 1779 C CA . ASN A 1 221 ? 20.908 -10.355 -40.787 1.00 44.62 221 ASN A CA 1
ATOM 1780 C C . ASN A 1 221 ? 20.498 -11.066 -42.099 1.00 44.62 221 ASN A C 1
ATOM 1782 O O . ASN A 1 221 ? 19.796 -12.078 -42.033 1.00 44.62 221 ASN A O 1
ATOM 1786 N N . PRO A 1 222 ? 20.908 -10.563 -43.277 1.00 39.31 222 PRO A N 1
ATOM 1787 C CA . PRO A 1 222 ? 21.014 -11.367 -44.494 1.00 39.31 222 PRO A CA 1
ATOM 1788 C C . PRO A 1 222 ? 22.254 -12.277 -44.489 1.00 39.31 222 PRO A C 1
ATOM 1790 O O . PRO A 1 222 ? 23.296 -11.878 -43.915 1.00 39.31 222 PRO A O 1
#

Foldseek 3Di:
DDDPPDDDDPCLVVVLVVVLVVLVVVCVVDPPPPPPPPVVVVVVVVVVPDPPDDPSVVVSVLSSVLSVQCRPDDPVSNVLSVVLSVLVVLLVVLVVLLVVLVVVLVVLVVVLVVLVVVLVVLCVVLVNQQALVVLVVLLVVLVVVCVVCVVVVNNVVNVVSVVVNVVSVVSSVSSHVSNVSVVVSVVSVVVSVVSVVVSVVSVVSSVVSVVVSVVSVVVSPD

pLDDT: mean 75.69, std 19.73, range [32.09, 96.62]

Radius of gyration: 34.9 Å; Cα contacts (8 Å, |Δi|>4): 126; chains: 1; bounding box: 94×34×89 Å

Sequence (222 aa):
MKNPNEFKLDDYEQSAEEFEKYVNALAKKNPVNAQNSELKTAVSNYLTHCRHEESSDMMILSGILRALRNWGATPEQKSENDQLYQIQSKLALLCQKQSEFNIQLQRLNGQLSALEELKDLKTRESLGFESEDEVDQRINSLALKISQNLQEGKASENPRNFQEMEKLKSLRNKAKDVQAVNEEIEAVLNEKLSVESFLKDTAEDYKSLKVREKFLLNNSNP

Solvent-accessible surface area (backbone atoms only — not comparable to full-atom values): 12296 Å² total; per-residue (Å²): 138,83,77,93,81,75,85,66,98,80,49,74,76,55,49,59,57,48,49,48,50,48,56,56,50,50,53,71,75,45,78,91,68,76,67,72,59,63,63,50,47,52,54,49,51,50,65,72,70,55,83,89,79,57,79,67,57,57,53,51,53,50,51,51,53,49,51,59,66,43,57,92,47,51,76,69,54,36,53,54,51,52,53,47,49,53,46,51,52,52,46,52,51,43,53,50,51,47,53,53,50,50,52,50,48,54,51,47,54,53,50,46,55,53,45,51,55,49,35,54,51,33,23,59,74,22,74,68,33,62,31,40,65,60,39,51,52,52,41,51,53,41,53,52,51,44,54,48,28,54,76,71,70,42,56,88,63,35,65,62,45,54,55,50,39,58,52,41,62,68,31,29,67,37,4,40,53,19,36,54,44,51,54,51,47,52,53,51,50,53,52,46,54,50,49,53,48,52,48,51,53,44,51,51,54,45,52,55,47,51,52,52,49,50,53,51,61,63,68,75,60,130

Mean predicted aligned error: 14.14 Å

Organism: NCBI:txid1481888

Nearest PDB structures (foldseek):
  5xg2-assembly1_A  TM=3.044E-01  e=9.497E-02  Pyrococcus yayanosii CH1
  1qu7-assembly1_B  TM=5.620E-01  e=1.798E+00  Escherichia coli
  3ja6-assembly1_H  TM=2.465E-01  e=2.202E+00  Escherichia coli